Protein AF-X1GGZ0-F1 (afdb_monomer_lite)

pLDDT: mean 84.31, std 9.4, range [46.59, 96.69]

Organism: NCBI:txid412755

Structure (mmCIF, N/CA/C/O backbone):
data_AF-X1GGZ0-F1
#
_entry.id   AF-X1GGZ0-F1
#
loop_
_atom_site.group_PDB
_atom_site.id
_atom_site.type_symbol
_atom_site.label_atom_id
_atom_site.label_alt_id
_atom_site.label_comp_id
_atom_site.label_asym_id
_atom_site.label_entity_id
_atom_site.label_seq_id
_atom_site.pdbx_PDB_ins_code
_atom_site.Cartn_x
_atom_site.Cartn_y
_atom_site.Cartn_z
_atom_site.occupancy
_atom_site.B_iso_or_equiv
_atom_site.auth_seq_id
_atom_site.auth_comp_id
_atom_site.auth_asym_id
_atom_site.auth_atom_id
_atom_site.pdbx_PDB_model_num
ATOM 1 N N . GLN A 1 1 ? 0.740 8.259 -33.245 1.00 51.56 1 GLN A N 1
ATOM 2 C CA . GLN A 1 1 ? 1.469 6.996 -32.998 1.00 51.56 1 GLN A CA 1
ATOM 3 C C . GLN A 1 1 ? 2.722 6.828 -33.868 1.00 51.56 1 GLN A C 1
ATOM 5 O O . GLN A 1 1 ? 3.755 6.550 -33.275 1.00 51.56 1 GLN A O 1
ATOM 10 N N . PRO A 1 2 ? 2.732 7.109 -35.191 1.00 63.47 2 PRO A N 1
ATOM 11 C CA . PRO A 1 2 ? 3.903 6.810 -36.039 1.00 63.47 2 PRO A CA 1
ATOM 12 C C . PRO A 1 2 ? 5.175 7.585 -35.657 1.00 63.47 2 PRO A C 1
ATOM 14 O O . PRO A 1 2 ? 6.284 7.059 -35.707 1.00 63.47 2 PRO A O 1
ATOM 17 N N . TYR A 1 3 ? 5.017 8.844 -35.234 1.00 65.69 3 TYR A N 1
ATOM 18 C CA . TYR A 1 3 ? 6.141 9.717 -34.886 1.00 65.69 3 TYR A CA 1
ATOM 19 C C . TYR A 1 3 ? 6.881 9.282 -33.615 1.00 65.69 3 TYR A C 1
ATOM 21 O O . TYR A 1 3 ? 8.105 9.306 -33.594 1.00 65.69 3 TYR A O 1
ATOM 29 N N . SER A 1 4 ? 6.172 8.842 -32.570 1.00 68.75 4 SER A N 1
ATOM 30 C CA . SER A 1 4 ? 6.815 8.374 -31.334 1.00 68.75 4 SER A CA 1
ATOM 31 C C . SER A 1 4 ? 7.574 7.062 -31.535 1.00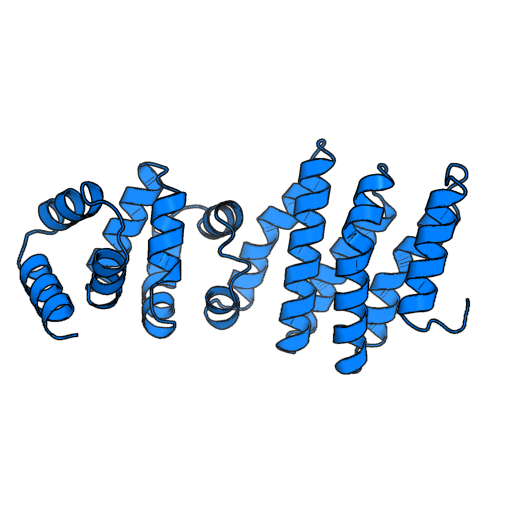 68.75 4 SER A C 1
ATOM 33 O O . SER A 1 4 ? 8.628 6.859 -30.945 1.00 68.75 4 SER A O 1
ATOM 35 N N . GLU A 1 5 ? 7.065 6.176 -32.388 1.00 73.38 5 GLU A N 1
ATOM 36 C CA . GLU A 1 5 ? 7.756 4.931 -32.742 1.00 73.38 5 GLU A CA 1
ATOM 37 C C . GLU A 1 5 ? 8.988 5.201 -33.608 1.00 73.38 5 GLU A C 1
ATOM 39 O O . GLU A 1 5 ? 10.040 4.606 -33.395 1.00 73.38 5 GLU A O 1
ATOM 44 N N . SER A 1 6 ? 8.884 6.133 -34.558 1.00 78.50 6 SER A N 1
ATOM 45 C CA . SER A 1 6 ? 10.003 6.512 -35.429 1.00 78.50 6 SER A CA 1
ATOM 46 C C . SER A 1 6 ? 11.133 7.173 -34.640 1.00 78.50 6 SER A C 1
ATOM 48 O O . SER A 1 6 ? 12.294 6.823 -34.823 1.00 78.50 6 SER A O 1
ATOM 50 N N . VAL A 1 7 ? 10.800 8.074 -33.709 1.00 79.12 7 VAL A N 1
ATOM 51 C CA . VAL A 1 7 ? 11.789 8.696 -32.816 1.00 79.12 7 VAL A CA 1
ATOM 52 C C . VAL A 1 7 ? 12.422 7.657 -31.890 1.00 79.12 7 VAL A C 1
ATOM 54 O O . VAL A 1 7 ? 13.639 7.662 -31.738 1.00 79.12 7 VAL A O 1
ATOM 57 N N . ALA A 1 8 ? 11.642 6.727 -31.328 1.00 79.81 8 ALA A N 1
ATOM 58 C CA . ALA A 1 8 ? 12.196 5.635 -30.527 1.00 79.81 8 ALA A CA 1
ATOM 59 C C . ALA A 1 8 ? 13.182 4.779 -31.341 1.00 79.81 8 ALA A C 1
ATOM 61 O O . ALA A 1 8 ? 14.289 4.538 -30.878 1.00 79.81 8 ALA A O 1
ATOM 62 N N . LYS A 1 9 ? 12.845 4.408 -32.584 1.00 81.50 9 LYS A N 1
ATOM 63 C CA . LYS A 1 9 ? 13.758 3.669 -33.478 1.00 81.50 9 LYS A CA 1
ATOM 64 C C . LYS A 1 9 ? 15.054 4.427 -33.768 1.00 81.50 9 LYS A C 1
ATOM 66 O O . LYS A 1 9 ? 16.116 3.817 -33.787 1.00 81.50 9 LYS A O 1
ATOM 71 N N . ILE A 1 10 ? 14.980 5.741 -33.990 1.00 81.19 10 ILE A N 1
ATOM 72 C CA . ILE A 1 10 ? 16.174 6.574 -34.201 1.00 81.19 10 ILE A CA 1
ATOM 73 C C . ILE A 1 10 ? 17.043 6.580 -32.943 1.00 81.19 10 ILE A C 1
ATOM 75 O O . ILE A 1 10 ? 18.253 6.398 -33.043 1.00 81.19 10 ILE A O 1
ATOM 79 N N . LEU A 1 11 ? 16.430 6.746 -31.767 1.00 82.31 11 LEU A N 1
ATOM 80 C CA . LEU A 1 11 ? 17.145 6.713 -30.494 1.00 82.31 11 LEU A CA 1
ATOM 81 C C . LEU A 1 11 ? 17.815 5.357 -30.271 1.00 82.31 11 LEU A C 1
ATOM 83 O O . LEU A 1 11 ? 18.972 5.331 -29.879 1.00 82.31 11 LEU A O 1
ATOM 87 N N . GLU A 1 12 ? 17.139 4.246 -30.569 1.00 84.38 12 GLU A N 1
ATOM 88 C CA . GLU A 1 12 ? 17.682 2.889 -30.407 1.00 84.38 12 GLU A CA 1
ATOM 89 C C . GLU A 1 12 ? 18.913 2.602 -31.284 1.00 84.38 12 GLU A C 1
ATOM 91 O O . GLU A 1 12 ? 19.716 1.742 -30.933 1.00 84.38 12 GLU A O 1
ATOM 96 N N . ASN A 1 13 ? 19.118 3.351 -32.372 1.00 85.00 13 ASN A N 1
ATOM 97 C CA . ASN A 1 13 ? 20.323 3.240 -33.201 1.00 85.00 13 ASN A CA 1
ATOM 98 C C . ASN A 1 13 ? 21.550 3.954 -32.604 1.00 85.00 13 ASN A C 1
ATOM 100 O O . ASN A 1 13 ? 22.654 3.816 -33.131 1.00 85.00 13 ASN A O 1
ATOM 104 N N . LEU A 1 14 ? 21.381 4.738 -31.534 1.00 83.00 14 LEU A N 1
ATOM 105 C CA . LEU A 1 14 ? 22.484 5.417 -30.859 1.00 83.00 14 LEU A CA 1
ATOM 106 C C . LEU A 1 14 ? 23.144 4.507 -29.805 1.00 83.00 14 LEU A C 1
ATOM 108 O O . LEU A 1 14 ? 22.468 3.689 -29.170 1.00 83.00 14 LEU A O 1
ATOM 112 N N . PRO A 1 15 ? 24.452 4.686 -29.529 1.00 82.38 15 PRO A N 1
ATOM 113 C CA . PRO A 1 15 ? 25.109 4.032 -28.402 1.00 82.38 15 PRO A CA 1
ATOM 114 C C . PRO A 1 15 ? 24.356 4.255 -27.085 1.00 82.38 15 PRO A C 1
ATOM 116 O O . PRO A 1 15 ? 23.727 5.292 -26.874 1.00 82.38 15 PRO A O 1
ATOM 119 N N . SER A 1 16 ? 24.420 3.271 -26.182 1.00 76.75 16 SER A N 1
ATOM 120 C CA . SER A 1 16 ? 23.692 3.301 -24.903 1.00 76.75 16 SER A CA 1
ATOM 121 C C . SER A 1 16 ? 23.936 4.579 -24.105 1.00 76.75 16 SER A C 1
ATOM 123 O O . SER A 1 16 ? 22.990 5.129 -23.559 1.00 76.75 16 SER A O 1
ATOM 125 N N . GLU A 1 17 ? 25.175 5.050 -24.050 1.00 73.62 17 GLU A N 1
ATOM 126 C CA . GLU A 1 17 ? 25.572 6.213 -23.251 1.00 73.62 17 GLU A CA 1
ATOM 127 C C . GLU A 1 17 ? 24.928 7.500 -23.783 1.00 73.62 17 GLU A C 1
ATOM 129 O O . GLU A 1 17 ? 24.234 8.193 -23.040 1.00 73.62 17 GLU A O 1
ATOM 134 N N . HIS A 1 18 ? 25.007 7.732 -25.097 1.00 77.06 18 HIS A N 1
ATOM 135 C CA . HIS A 1 18 ? 24.370 8.879 -25.749 1.00 77.06 18 HIS A CA 1
ATOM 136 C C . HIS A 1 18 ? 22.837 8.848 -25.643 1.00 77.06 18 HIS A C 1
ATOM 138 O O . HIS A 1 18 ? 22.208 9.896 -25.506 1.00 77.06 18 HIS A O 1
ATOM 144 N N . ARG A 1 19 ? 22.208 7.659 -25.666 1.00 79.56 19 ARG A N 1
ATOM 145 C CA . ARG A 1 19 ? 20.754 7.526 -25.441 1.00 79.56 19 ARG A CA 1
ATOM 146 C C . ARG A 1 19 ? 20.353 8.059 -24.068 1.00 79.56 19 ARG A C 1
ATOM 148 O O . ARG A 1 19 ? 19.393 8.819 -23.968 1.00 79.56 19 ARG A O 1
ATOM 155 N N . ILE A 1 20 ? 21.065 7.644 -23.020 1.00 74.75 20 ILE A N 1
ATOM 156 C CA . ILE A 1 20 ? 20.748 8.036 -21.643 1.00 74.75 20 ILE A CA 1
ATOM 157 C C . ILE A 1 20 ? 20.988 9.531 -21.438 1.00 74.75 20 ILE A C 1
ATOM 159 O O . ILE A 1 20 ? 20.120 10.199 -20.883 1.00 74.75 20 ILE A O 1
ATOM 163 N N . GLU A 1 21 ? 22.100 10.065 -21.942 1.00 73.94 21 GLU A N 1
ATOM 164 C CA . GLU A 1 21 ? 22.427 11.493 -21.854 1.00 73.94 21 GLU A CA 1
ATOM 165 C C . GLU A 1 21 ? 21.337 12.372 -22.490 1.00 73.94 21 GLU A C 1
ATOM 167 O O . GLU A 1 21 ? 20.811 13.286 -21.849 1.00 73.94 21 GLU A O 1
ATOM 172 N N . ILE A 1 22 ? 20.910 12.031 -23.712 1.00 75.88 22 ILE A N 1
ATOM 173 C CA . ILE A 1 22 ? 19.831 12.741 -24.411 1.00 75.88 22 ILE A CA 1
ATOM 174 C C . ILE A 1 22 ? 18.532 12.678 -23.601 1.00 75.88 22 ILE A C 1
ATOM 176 O O . ILE A 1 22 ? 17.876 13.698 -23.400 1.00 75.88 22 ILE A O 1
ATOM 180 N N . LEU A 1 23 ? 18.149 11.497 -23.109 1.00 75.00 23 LEU A N 1
ATOM 181 C CA . LEU A 1 23 ? 16.882 11.314 -22.396 1.00 75.00 23 LEU A CA 1
ATOM 182 C C . LEU A 1 23 ? 16.868 11.957 -21.002 1.00 75.00 23 LEU A C 1
ATOM 184 O O . LEU A 1 23 ? 15.793 12.295 -20.512 1.00 75.00 23 LEU A O 1
ATOM 188 N N . GLN A 1 24 ? 18.028 12.164 -20.376 1.00 69.81 24 GLN A N 1
ATOM 189 C CA . GLN A 1 24 ? 18.148 12.867 -19.094 1.00 69.81 24 GLN A CA 1
ATOM 190 C C . GLN A 1 24 ? 18.041 14.388 -19.216 1.00 69.81 24 GLN A C 1
ATOM 192 O O . GLN A 1 24 ? 17.610 15.036 -18.258 1.00 69.81 24 GLN A O 1
ATOM 197 N N . GLY A 1 25 ? 18.447 14.948 -20.358 1.00 63.50 25 GLY A N 1
ATOM 198 C CA . GLY A 1 25 ? 18.399 16.386 -20.632 1.00 63.50 25 GLY A CA 1
ATOM 199 C C . GLY A 1 25 ? 17.042 16.890 -21.134 1.00 63.50 25 GLY A C 1
ATOM 200 O O . GLY A 1 25 ? 16.849 18.096 -21.274 1.00 63.50 25 GLY A O 1
ATOM 201 N N . ILE A 1 26 ? 16.097 15.990 -21.419 1.00 71.06 26 ILE A N 1
ATOM 202 C CA . ILE A 1 26 ? 14.797 16.338 -21.996 1.00 71.06 26 ILE A CA 1
ATOM 203 C C . ILE A 1 26 ? 13.744 16.543 -20.900 1.00 71.06 26 ILE A C 1
ATOM 205 O O . ILE A 1 26 ? 13.529 15.700 -20.033 1.00 71.06 26 ILE A O 1
ATOM 209 N N . GLU A 1 27 ? 13.004 17.647 -21.001 1.00 72.75 27 GLU A N 1
ATOM 210 C CA . GLU A 1 27 ? 11.819 17.894 -20.181 1.00 72.75 27 GLU A CA 1
ATOM 211 C C . GLU A 1 27 ? 10.748 16.814 -20.438 1.00 72.75 27 GLU A C 1
ATOM 213 O O . GLU A 1 27 ? 10.335 16.597 -21.582 1.00 72.75 27 GLU A O 1
ATOM 218 N N . LEU A 1 28 ? 10.270 16.150 -19.377 1.00 68.75 28 LEU A N 1
ATOM 219 C CA . LEU A 1 28 ? 9.330 15.019 -19.435 1.00 68.75 28 LEU A CA 1
ATOM 220 C C . LEU A 1 28 ? 7.895 15.424 -19.821 1.00 68.75 28 LEU A C 1
ATOM 222 O O . LEU A 1 28 ? 6.932 15.203 -19.083 1.00 68.75 28 LEU A O 1
ATOM 226 N N . LYS A 1 29 ? 7.730 15.996 -21.014 1.00 73.81 29 LYS A N 1
ATOM 227 C CA . LYS A 1 29 ? 6.426 16.304 -21.608 1.00 73.81 29 LYS A CA 1
ATOM 228 C C . LYS A 1 29 ? 5.684 15.014 -21.987 1.00 73.81 29 LYS A C 1
ATOM 230 O O . LYS A 1 29 ? 6.321 13.992 -22.259 1.00 73.81 29 LYS A O 1
ATOM 235 N N . PRO A 1 30 ? 4.342 15.044 -22.115 1.00 70.62 30 PRO A N 1
ATOM 236 C CA . PRO A 1 30 ? 3.537 13.859 -22.432 1.00 70.62 30 PRO A CA 1
ATOM 237 C C . PRO A 1 30 ? 3.989 13.074 -23.675 1.00 70.62 30 PRO A C 1
ATOM 239 O O . PRO A 1 30 ? 3.825 11.858 -23.731 1.00 70.62 30 PRO A O 1
ATOM 242 N N . PHE A 1 31 ? 4.569 13.747 -24.674 1.00 71.31 31 PHE A N 1
ATOM 243 C CA . PHE A 1 31 ? 5.134 13.091 -25.856 1.00 71.31 31 PHE A CA 1
ATOM 244 C C . PHE A 1 31 ? 6.373 12.243 -25.528 1.00 71.31 31 PHE A C 1
ATOM 246 O O . PHE A 1 31 ? 6.462 11.104 -25.975 1.00 71.31 31 PHE A O 1
ATOM 253 N N . VAL A 1 32 ? 7.290 12.767 -24.711 1.00 73.81 32 VAL A N 1
ATOM 254 C CA . VAL A 1 32 ? 8.531 12.088 -24.298 1.00 73.81 32 VAL A CA 1
ATOM 255 C C . VAL A 1 32 ? 8.203 10.863 -23.452 1.00 73.81 32 VAL A C 1
ATOM 257 O O . VAL A 1 32 ? 8.732 9.780 -23.674 1.00 73.81 32 VAL A O 1
ATOM 260 N N . LEU A 1 33 ? 7.221 10.998 -22.565 1.00 72.50 33 LEU A N 1
ATOM 261 C CA . LEU A 1 33 ? 6.703 9.886 -21.776 1.00 72.50 33 LEU A CA 1
ATOM 262 C C . LEU A 1 33 ? 6.134 8.752 -22.651 1.00 72.50 33 LEU A C 1
ATOM 264 O O . LEU A 1 33 ? 6.326 7.574 -22.348 1.00 72.50 33 LEU A O 1
ATOM 268 N N . LYS A 1 34 ? 5.492 9.082 -23.781 1.00 75.12 34 LYS A N 1
ATOM 269 C CA . LYS A 1 34 ? 5.035 8.079 -24.759 1.00 75.12 34 LYS A CA 1
ATOM 270 C C . LYS A 1 34 ? 6.187 7.407 -25.513 1.00 75.12 34 LYS A C 1
ATOM 272 O O . LYS A 1 34 ? 6.017 6.263 -25.924 1.00 75.12 34 LYS A O 1
ATOM 277 N N . LEU A 1 35 ? 7.344 8.062 -25.675 1.00 80.44 35 LEU A N 1
ATOM 278 C CA . LEU A 1 35 ? 8.532 7.435 -26.273 1.00 80.44 35 LEU A CA 1
ATOM 279 C C . LEU A 1 35 ? 9.042 6.280 -25.415 1.00 80.44 35 LEU A C 1
ATOM 281 O O . LEU A 1 35 ? 9.393 5.240 -25.959 1.00 80.44 35 LEU A O 1
ATOM 285 N N . PHE A 1 36 ? 9.017 6.428 -24.088 1.00 80.31 36 PHE A N 1
ATOM 286 C CA . PHE A 1 36 ? 9.507 5.399 -23.168 1.00 80.31 36 PHE A CA 1
ATOM 287 C C . PHE A 1 36 ? 8.777 4.064 -23.314 1.00 80.31 36 PHE A C 1
ATOM 289 O O . PHE A 1 36 ? 9.398 3.016 -23.205 1.00 80.31 36 PHE A O 1
ATOM 296 N N . SER A 1 37 ? 7.489 4.071 -23.658 1.00 77.25 37 SER A N 1
ATOM 297 C CA . SER A 1 37 ? 6.759 2.819 -23.913 1.00 77.25 37 SER A CA 1
ATOM 298 C C . SER A 1 37 ? 7.286 2.041 -25.128 1.00 77.25 37 SER A C 1
ATOM 300 O O . SER A 1 37 ? 7.079 0.832 -25.204 1.00 77.25 37 SER A O 1
ATOM 302 N N . ASN A 1 38 ? 7.990 2.714 -26.045 1.00 83.56 38 ASN A N 1
ATOM 303 C CA . ASN A 1 38 ? 8.525 2.142 -27.282 1.00 83.56 38 ASN A CA 1
ATOM 304 C C . ASN A 1 38 ? 10.027 1.823 -27.214 1.00 83.56 38 ASN A C 1
ATOM 306 O O . ASN A 1 38 ? 10.555 1.244 -28.161 1.00 83.56 38 ASN A O 1
ATOM 310 N N . LEU A 1 39 ? 10.720 2.209 -26.138 1.00 85.31 39 LEU A N 1
ATOM 311 C CA . LEU A 1 39 ? 12.131 1.868 -25.942 1.00 85.31 39 LEU A CA 1
ATOM 312 C C . LEU A 1 39 ? 12.290 0.391 -25.576 1.00 85.31 39 LEU A C 1
ATOM 314 O O . LEU A 1 39 ? 11.365 -0.242 -25.059 1.00 85.31 39 LEU A O 1
ATOM 318 N N . SER A 1 40 ? 13.471 -0.168 -25.818 1.00 88.75 40 SER A N 1
ATOM 319 C CA . SER A 1 40 ? 13.824 -1.513 -25.370 1.00 88.75 40 SER A CA 1
ATOM 320 C C . SER A 1 40 ? 13.835 -1.606 -23.839 1.00 88.75 40 SER A C 1
ATOM 322 O O . SER A 1 40 ? 14.053 -0.620 -23.130 1.00 88.75 40 SER A O 1
ATOM 324 N N . ASP A 1 41 ? 13.593 -2.813 -23.323 1.00 90.88 41 ASP A N 1
ATOM 325 C CA . ASP A 1 41 ? 13.587 -3.079 -21.878 1.00 90.88 41 ASP A CA 1
ATOM 326 C C . ASP A 1 41 ? 14.951 -2.743 -21.257 1.00 90.88 41 ASP A C 1
ATOM 328 O O . ASP A 1 41 ? 15.019 -2.125 -20.197 1.00 90.88 41 ASP A O 1
ATOM 332 N N . GLU A 1 42 ? 16.043 -3.055 -21.963 1.00 89.25 42 GLU A N 1
ATOM 333 C CA . GLU A 1 42 ? 17.408 -2.745 -21.534 1.00 89.25 42 GLU A CA 1
ATOM 334 C C . GLU A 1 42 ? 17.644 -1.233 -21.394 1.00 89.25 42 GLU A C 1
ATOM 336 O O . GLU A 1 42 ? 18.175 -0.779 -20.375 1.00 89.25 42 GLU A O 1
ATOM 341 N N . THR A 1 43 ? 17.228 -0.443 -22.390 1.00 87.62 43 THR A N 1
ATOM 342 C CA . THR A 1 43 ? 17.371 1.020 -22.364 1.00 87.62 43 THR A CA 1
ATOM 343 C C . THR A 1 43 ? 16.563 1.633 -21.231 1.00 87.62 43 THR A C 1
ATOM 345 O O . THR A 1 43 ? 17.063 2.507 -20.523 1.00 87.62 43 THR A O 1
ATOM 348 N N . LEU A 1 44 ? 15.334 1.155 -21.018 1.00 89.94 44 LEU A N 1
ATOM 349 C CA . LEU A 1 44 ? 14.487 1.621 -19.922 1.00 89.94 44 LEU A CA 1
ATOM 350 C C . LEU A 1 44 ? 15.097 1.314 -18.561 1.00 89.94 44 LEU A C 1
ATOM 352 O O . LEU A 1 44 ? 15.136 2.196 -17.705 1.00 89.94 44 LEU A O 1
ATOM 356 N N . VAL A 1 45 ? 15.604 0.096 -18.368 1.00 92.50 45 VAL A N 1
ATOM 357 C CA . VAL A 1 45 ? 16.271 -0.295 -17.123 1.00 92.50 45 VAL A CA 1
ATOM 358 C C . VAL A 1 45 ? 17.469 0.611 -16.857 1.00 92.50 45 VAL A C 1
ATOM 360 O O . VAL A 1 45 ? 17.569 1.163 -15.764 1.00 92.50 45 VAL A O 1
ATOM 363 N N . LYS A 1 46 ? 18.353 0.813 -17.844 1.00 90.44 46 LYS A N 1
ATOM 364 C CA . LYS A 1 46 ? 19.520 1.698 -17.688 1.00 90.44 46 LYS A CA 1
ATOM 365 C C . LYS A 1 46 ? 19.100 3.125 -17.340 1.00 90.44 46 LYS A C 1
ATOM 367 O O . LYS A 1 46 ? 19.631 3.691 -16.393 1.00 90.44 46 LYS A O 1
ATOM 372 N N . LEU A 1 47 ? 18.102 3.669 -18.036 1.00 88.81 47 LEU A N 1
ATOM 373 C CA . LEU A 1 47 ? 17.586 5.013 -17.775 1.00 88.81 47 LEU A CA 1
ATOM 374 C C . LEU A 1 47 ? 17.061 5.164 -16.344 1.00 88.81 47 LEU A C 1
ATOM 376 O O . LEU A 1 47 ? 17.418 6.119 -15.658 1.00 88.81 47 LEU A O 1
ATOM 380 N N . ILE A 1 48 ? 16.235 4.218 -15.889 1.00 91.00 48 ILE A N 1
ATOM 381 C CA . ILE A 1 48 ? 15.634 4.242 -14.550 1.00 91.00 48 ILE A CA 1
ATOM 382 C C . ILE A 1 48 ? 16.710 4.104 -13.468 1.00 91.00 48 ILE A C 1
ATOM 384 O O . ILE A 1 48 ? 16.653 4.826 -12.473 1.00 91.00 48 ILE A O 1
ATOM 388 N N . VAL A 1 49 ? 17.698 3.224 -13.661 1.00 91.69 49 VAL A N 1
ATOM 389 C CA . VAL A 1 49 ? 18.828 3.060 -12.730 1.00 91.69 49 VAL A CA 1
ATOM 390 C C . VAL A 1 49 ? 19.609 4.366 -12.612 1.00 91.69 49 VAL A C 1
ATOM 392 O O . VAL A 1 49 ? 19.743 4.885 -11.507 1.00 91.69 49 VAL A O 1
ATOM 395 N N . THR A 1 50 ? 20.011 4.979 -13.727 1.00 89.06 50 THR A N 1
ATOM 396 C CA . THR A 1 50 ? 20.779 6.232 -13.677 1.00 89.06 50 THR A CA 1
ATOM 397 C C . THR A 1 50 ? 19.963 7.394 -13.096 1.00 89.06 50 THR A C 1
ATOM 399 O O . THR A 1 50 ? 20.478 8.204 -12.328 1.00 89.06 50 THR A O 1
ATOM 402 N N . MET A 1 51 ? 18.661 7.482 -13.394 1.00 89.56 51 MET A N 1
ATOM 403 C CA . MET A 1 51 ? 17.780 8.469 -12.749 1.00 89.56 51 MET A CA 1
ATOM 404 C C . MET A 1 51 ? 17.661 8.239 -11.234 1.00 89.56 51 MET A C 1
ATOM 406 O O . MET A 1 51 ? 17.553 9.201 -10.471 1.00 89.56 51 MET A O 1
ATOM 410 N N . THR A 1 52 ? 17.687 6.980 -10.796 1.00 88.88 52 THR A N 1
ATOM 411 C CA . THR A 1 52 ? 17.650 6.605 -9.377 1.00 88.88 52 THR A CA 1
ATOM 412 C C . THR A 1 52 ? 18.943 7.013 -8.669 1.00 88.88 52 THR A C 1
ATOM 414 O O . THR A 1 52 ? 18.870 7.653 -7.621 1.00 88.88 52 THR A O 1
ATOM 417 N N . GLU A 1 53 ? 20.105 6.742 -9.273 1.00 88.12 53 GLU A N 1
ATOM 418 C CA . GLU A 1 53 ? 21.432 7.153 -8.781 1.00 88.12 53 GLU A CA 1
ATOM 419 C C . GLU A 1 53 ? 21.550 8.680 -8.653 1.00 88.12 53 GLU A C 1
ATOM 421 O O . GLU A 1 53 ? 22.052 9.192 -7.654 1.00 88.12 53 GLU A O 1
ATOM 426 N N . HIS A 1 54 ? 20.992 9.425 -9.612 1.00 86.62 54 HIS A N 1
ATOM 427 C CA . HIS A 1 54 ? 20.929 10.891 -9.585 1.00 86.62 54 HIS A CA 1
ATOM 428 C C . HIS A 1 54 ? 19.774 11.460 -8.738 1.00 86.62 54 HIS A C 1
ATOM 430 O O . HIS A 1 54 ? 19.490 12.655 -8.803 1.00 86.62 54 HIS A O 1
ATOM 436 N N . GLN A 1 55 ? 19.082 10.628 -7.952 1.00 85.94 55 GLN A N 1
ATOM 437 C CA . GLN A 1 55 ? 17.989 11.023 -7.052 1.00 85.94 55 GLN A CA 1
ATOM 438 C C . GLN A 1 55 ? 16.814 11.754 -7.733 1.00 85.94 55 GLN A C 1
ATOM 440 O O . GLN A 1 55 ? 16.054 12.483 -7.089 1.00 85.94 55 GLN A O 1
ATOM 445 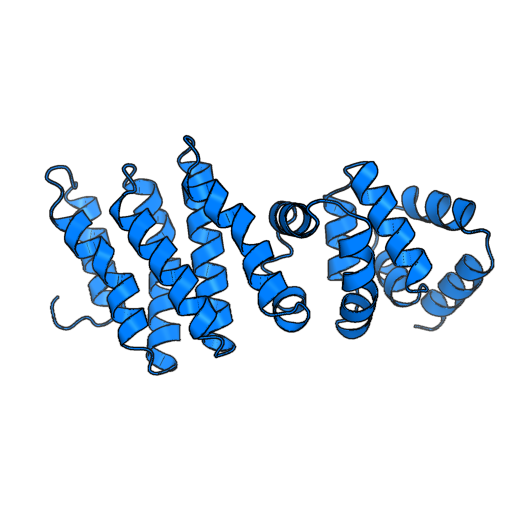N N . LYS A 1 56 ? 16.580 11.504 -9.026 1.00 85.31 56 LYS A N 1
ATOM 446 C CA . LYS A 1 56 ? 15.495 12.100 -9.825 1.00 85.31 56 LYS A CA 1
ATOM 447 C C . LYS A 1 56 ? 14.145 11.409 -9.565 1.00 85.31 56 LYS A C 1
ATOM 449 O O . LYS A 1 56 ? 13.475 10.929 -10.478 1.00 85.31 56 LYS A O 1
ATOM 454 N N . LYS A 1 57 ? 13.713 11.368 -8.298 1.00 85.50 57 LYS A N 1
ATOM 455 C CA . LYS A 1 57 ? 12.518 10.637 -7.815 1.00 85.50 57 LYS A CA 1
ATOM 456 C C . LYS A 1 57 ? 11.235 10.941 -8.601 1.00 85.50 57 LYS A C 1
ATOM 458 O O . LYS A 1 57 ? 10.478 10.028 -8.931 1.00 85.50 57 LYS A O 1
ATOM 463 N N . GLY A 1 58 ? 10.993 12.214 -8.921 1.00 83.25 58 GLY A N 1
ATOM 464 C CA . GLY A 1 58 ? 9.820 12.633 -9.699 1.00 83.25 58 GLY A CA 1
ATOM 465 C C . GLY A 1 58 ? 9.842 12.125 -11.143 1.00 83.25 58 GLY A C 1
ATOM 466 O O . GLY A 1 58 ? 8.812 11.706 -11.668 1.00 83.25 58 GLY A O 1
ATOM 467 N N . GLU A 1 59 ? 11.019 12.095 -11.766 1.00 85.44 59 GLU A N 1
ATOM 468 C CA . GLU A 1 59 ? 11.199 11.600 -13.133 1.00 85.44 59 GLU A CA 1
ATOM 469 C C . GLU A 1 59 ? 10.980 10.088 -13.199 1.00 85.44 59 GLU A C 1
ATOM 471 O O . GLU A 1 59 ? 10.192 9.622 -14.023 1.00 85.44 59 GLU A O 1
ATOM 476 N N . VAL A 1 60 ? 11.572 9.335 -12.263 1.00 88.19 60 VAL A N 1
ATOM 477 C CA . VAL A 1 60 ? 11.367 7.881 -12.166 1.00 88.19 60 VAL A CA 1
ATOM 478 C C . VAL A 1 60 ? 9.888 7.552 -11.975 1.00 88.19 60 VAL A C 1
ATOM 480 O O . VAL A 1 60 ? 9.349 6.685 -12.667 1.00 88.19 60 VAL A O 1
ATOM 483 N N . LYS A 1 61 ? 9.193 8.295 -11.102 1.00 86.56 61 LYS A N 1
ATOM 484 C CA . LYS A 1 61 ? 7.745 8.147 -10.912 1.00 86.56 61 LYS A CA 1
ATOM 485 C C . LYS A 1 61 ? 6.972 8.331 -12.215 1.00 86.56 61 LYS A C 1
ATOM 487 O O . LYS A 1 61 ? 6.101 7.520 -12.532 1.00 86.56 61 LYS A O 1
ATOM 492 N N . ASN A 1 62 ? 7.281 9.387 -12.963 1.00 84.81 62 ASN A N 1
ATOM 493 C CA . ASN A 1 62 ? 6.596 9.703 -14.211 1.00 84.81 62 ASN A CA 1
ATOM 494 C C . ASN A 1 62 ? 6.830 8.623 -15.269 1.00 84.81 62 ASN A C 1
ATOM 496 O O . ASN A 1 62 ? 5.864 8.163 -15.874 1.00 84.81 62 ASN A O 1
ATOM 500 N N . VAL A 1 63 ? 8.078 8.175 -15.439 1.00 86.88 63 VAL A N 1
ATOM 501 C CA . VAL A 1 63 ? 8.448 7.104 -16.378 1.00 86.88 63 VAL A CA 1
ATOM 502 C C . VAL A 1 63 ? 7.675 5.826 -16.053 1.00 86.88 63 VAL A C 1
ATOM 504 O O . VAL A 1 63 ? 6.943 5.313 -16.895 1.00 86.88 63 VAL A O 1
ATOM 507 N N . LEU A 1 64 ? 7.754 5.336 -14.815 1.00 86.56 64 LEU A N 1
ATOM 508 C CA . LEU A 1 64 ? 7.096 4.087 -14.414 1.00 86.56 64 LEU A CA 1
ATOM 509 C C . LEU A 1 64 ? 5.558 4.162 -14.512 1.00 86.56 64 LEU A C 1
ATOM 511 O O . LEU A 1 64 ? 4.893 3.169 -14.833 1.00 86.56 64 LEU A O 1
ATOM 515 N N . ASN A 1 65 ? 4.968 5.342 -14.293 1.00 82.25 65 ASN A N 1
ATOM 516 C CA . ASN A 1 65 ? 3.525 5.550 -14.427 1.00 82.25 65 ASN A CA 1
ATOM 517 C C . ASN A 1 65 ? 3.023 5.426 -15.867 1.00 82.25 65 ASN A C 1
ATOM 519 O O . ASN A 1 65 ? 1.911 4.932 -16.066 1.00 82.25 65 ASN A O 1
ATOM 523 N N . VAL A 1 66 ? 3.820 5.810 -16.862 1.00 82.69 66 VAL A N 1
ATOM 524 C CA . VAL A 1 66 ? 3.383 5.793 -18.268 1.00 82.69 66 VAL A CA 1
ATOM 525 C C . VAL A 1 66 ? 3.631 4.470 -18.985 1.00 82.69 66 VAL A C 1
ATOM 527 O O . VAL A 1 66 ? 3.020 4.234 -20.022 1.00 82.69 66 VAL A O 1
ATOM 530 N N . LEU A 1 67 ? 4.467 3.585 -18.434 1.00 84.44 67 LEU A N 1
ATOM 531 C CA . LEU A 1 67 ? 4.714 2.266 -19.027 1.00 84.44 67 LEU A CA 1
ATOM 532 C C . LEU A 1 67 ? 3.450 1.393 -19.021 1.00 84.44 67 LEU A C 1
ATOM 534 O O . LEU A 1 67 ? 2.719 1.354 -18.035 1.00 84.44 67 LEU A O 1
ATOM 538 N N . GLY A 1 68 ? 3.202 0.634 -20.087 1.00 81.81 68 GLY A N 1
ATOM 539 C CA . GLY A 1 68 ? 2.162 -0.402 -20.073 1.00 81.81 68 GLY A CA 1
ATOM 540 C C . GLY A 1 68 ? 2.426 -1.466 -18.997 1.00 81.81 68 GLY A C 1
ATOM 541 O O . GLY A 1 68 ? 3.564 -1.640 -18.560 1.00 81.81 68 GLY A O 1
ATOM 542 N N . LYS A 1 69 ? 1.384 -2.193 -18.570 1.00 80.94 69 LYS A N 1
ATOM 543 C CA . LYS A 1 69 ? 1.506 -3.248 -17.548 1.00 80.94 69 LYS A CA 1
ATOM 544 C C . LYS A 1 69 ? 2.524 -4.324 -17.949 1.00 80.94 69 LYS A C 1
ATOM 546 O O . LYS A 1 69 ? 3.370 -4.679 -17.135 1.00 80.94 69 LYS A O 1
ATOM 551 N N . ASP A 1 70 ? 2.491 -4.774 -19.199 1.00 83.38 70 ASP A N 1
ATOM 552 C CA . ASP A 1 70 ? 3.398 -5.819 -19.695 1.00 83.38 70 ASP A CA 1
ATOM 553 C C . ASP A 1 70 ? 4.851 -5.336 -19.691 1.00 83.38 70 ASP A C 1
ATOM 555 O O . ASP A 1 70 ? 5.738 -5.989 -19.151 1.00 83.38 70 ASP A O 1
ATOM 559 N N . LYS A 1 71 ? 5.077 -4.115 -20.188 1.00 86.38 71 LYS A N 1
ATOM 560 C CA . LYS A 1 71 ? 6.398 -3.477 -20.203 1.00 86.38 71 LYS A CA 1
ATOM 561 C C . LYS A 1 71 ? 6.968 -3.322 -18.795 1.00 86.38 71 LYS A C 1
ATOM 563 O O . LYS A 1 71 ? 8.128 -3.625 -18.549 1.00 86.38 71 LYS A O 1
ATOM 568 N N . PHE A 1 72 ? 6.127 -2.874 -17.866 1.00 86.94 72 PHE A N 1
ATOM 569 C CA . PHE A 1 72 ? 6.475 -2.742 -16.458 1.00 86.94 72 PHE A CA 1
ATOM 570 C C . PHE A 1 72 ? 6.810 -4.103 -15.822 1.00 86.94 72 PHE A C 1
ATOM 572 O O . PHE A 1 72 ? 7.775 -4.199 -15.067 1.00 86.94 72 PHE A O 1
ATOM 579 N N . SER A 1 73 ? 6.062 -5.153 -16.172 1.00 83.88 73 SER A N 1
ATOM 580 C CA . SER A 1 73 ? 6.294 -6.527 -15.703 1.00 83.88 73 SER A CA 1
ATOM 581 C C . SER A 1 73 ? 7.627 -7.089 -16.177 1.00 83.88 73 SER A C 1
ATOM 583 O O . SER A 1 73 ? 8.333 -7.709 -15.387 1.00 83.88 73 SER A O 1
ATOM 585 N N . ASN A 1 74 ? 8.004 -6.818 -17.426 1.00 88.38 74 ASN A N 1
ATOM 586 C CA . ASN A 1 74 ? 9.252 -7.317 -18.000 1.00 88.38 74 ASN A CA 1
ATOM 587 C C . ASN A 1 74 ? 10.495 -6.694 -17.356 1.00 88.38 74 ASN A C 1
ATOM 589 O O . ASN A 1 74 ? 11.477 -7.391 -17.121 1.00 88.38 74 ASN A O 1
ATOM 593 N N . ILE A 1 75 ? 10.464 -5.390 -17.057 1.00 90.06 75 ILE A N 1
ATOM 594 C CA . ILE A 1 75 ? 11.641 -4.687 -16.520 1.00 90.06 75 ILE A CA 1
ATOM 595 C C . ILE A 1 75 ? 11.802 -4.839 -15.003 1.00 90.06 75 ILE A C 1
ATOM 597 O O . ILE A 1 75 ? 12.901 -4.647 -14.484 1.00 90.06 75 ILE A O 1
ATOM 601 N N . MET A 1 76 ? 10.727 -5.166 -14.274 1.00 87.56 76 MET A N 1
ATOM 602 C CA . MET A 1 76 ? 10.730 -5.192 -12.807 1.00 87.56 76 MET A CA 1
ATOM 603 C C . MET A 1 76 ? 11.770 -6.148 -12.195 1.00 87.56 76 MET A C 1
ATOM 605 O O . MET A 1 76 ? 12.465 -5.720 -11.271 1.00 87.56 76 MET A O 1
ATOM 609 N N . PRO A 1 77 ? 11.950 -7.394 -12.687 1.00 87.25 77 PRO A N 1
ATOM 610 C CA . PRO A 1 77 ? 12.971 -8.298 -12.156 1.00 87.25 77 PRO A CA 1
ATOM 611 C C . PRO A 1 77 ? 14.381 -7.711 -12.263 1.00 87.25 77 PRO A C 1
ATOM 613 O O . PRO A 1 77 ? 15.124 -7.700 -11.286 1.00 87.25 77 PRO A O 1
ATOM 616 N N . THR A 1 78 ? 14.726 -7.127 -13.413 1.00 90.56 78 THR A N 1
ATOM 617 C CA . THR A 1 78 ? 16.048 -6.523 -13.619 1.00 90.56 78 THR A CA 1
ATOM 618 C C . THR A 1 78 ? 16.232 -5.249 -12.796 1.00 90.56 78 THR A C 1
ATOM 620 O O . THR A 1 78 ? 17.325 -4.992 -12.295 1.00 90.56 78 THR A O 1
ATOM 623 N N . LEU A 1 79 ? 15.179 -4.444 -12.611 1.00 90.31 79 LEU A N 1
ATOM 624 C CA . LEU A 1 79 ? 15.238 -3.294 -11.704 1.00 90.31 79 LEU A CA 1
ATOM 625 C C . LEU A 1 79 ? 15.496 -3.740 -10.262 1.00 90.31 79 LEU A C 1
ATOM 627 O O . LEU A 1 79 ? 16.285 -3.099 -9.574 1.00 90.31 79 LEU A O 1
ATOM 631 N N . LYS A 1 80 ? 14.871 -4.838 -9.815 1.00 87.12 80 LYS A N 1
ATOM 632 C CA . LYS A 1 80 ? 15.072 -5.397 -8.469 1.00 87.12 80 LYS A CA 1
ATOM 633 C C . LYS A 1 80 ? 16.518 -5.846 -8.250 1.00 87.12 80 LYS A C 1
ATOM 635 O O . LYS A 1 80 ? 17.043 -5.675 -7.158 1.00 87.12 80 LYS A O 1
ATOM 640 N N . GLU A 1 81 ? 17.155 -6.405 -9.275 1.00 88.88 81 GLU A N 1
ATOM 641 C CA . GLU A 1 81 ? 18.564 -6.810 -9.215 1.00 88.88 81 GLU A CA 1
ATOM 642 C C . GLU A 1 81 ? 19.524 -5.614 -9.180 1.00 88.88 81 GLU A C 1
ATOM 644 O O . GLU A 1 81 ? 20.563 -5.680 -8.526 1.00 88.88 81 GLU A O 1
ATOM 649 N N . LYS A 1 82 ? 19.194 -4.524 -9.885 1.00 90.38 82 LYS A N 1
ATOM 650 C CA . LYS A 1 82 ? 20.100 -3.378 -10.070 1.00 90.38 82 LYS A CA 1
ATOM 651 C C . LYS A 1 82 ? 19.921 -2.246 -9.067 1.00 90.38 82 LYS A C 1
ATOM 653 O O . LYS A 1 82 ? 20.851 -1.469 -8.883 1.00 90.38 82 LYS A O 1
ATOM 658 N N . ILE A 1 83 ? 18.746 -2.118 -8.457 1.00 87.25 83 ILE A N 1
ATOM 659 C CA . ILE A 1 83 ? 18.432 -1.050 -7.506 1.00 87.25 83 ILE A CA 1
ATOM 660 C C . ILE A 1 83 ? 18.294 -1.680 -6.115 1.00 87.25 83 ILE A C 1
ATOM 662 O O . ILE A 1 83 ? 17.276 -2.325 -5.840 1.00 87.25 83 ILE A O 1
ATOM 666 N N . PRO A 1 84 ? 19.287 -1.491 -5.224 1.00 82.94 84 PRO A N 1
ATOM 667 C CA . PRO A 1 84 ? 19.164 -1.879 -3.825 1.00 82.94 84 PRO A CA 1
ATOM 668 C C . PRO A 1 84 ? 17.924 -1.239 -3.203 1.00 82.94 84 PRO A C 1
ATOM 670 O O . PRO A 1 84 ? 17.614 -0.080 -3.477 1.00 82.94 84 PRO A O 1
ATOM 673 N N . ASP A 1 85 ? 17.194 -2.010 -2.399 1.00 82.12 85 ASP A N 1
ATOM 674 C CA . ASP A 1 85 ? 15.977 -1.553 -1.723 1.00 82.12 85 ASP A CA 1
ATOM 675 C C . ASP A 1 85 ? 14.941 -0.918 -2.671 1.00 82.12 85 ASP A C 1
ATOM 677 O O . ASP A 1 85 ? 14.192 -0.016 -2.287 1.00 82.12 85 ASP A O 1
ATOM 681 N N . LEU A 1 86 ? 14.847 -1.417 -3.916 1.00 85.38 86 LEU A N 1
ATOM 682 C CA . LEU A 1 86 ? 13.918 -0.917 -4.937 1.00 85.38 86 LEU A CA 1
ATOM 683 C C . LEU A 1 86 ? 12.509 -0.689 -4.389 1.00 85.38 86 LEU A C 1
ATOM 685 O O . LEU A 1 86 ? 11.878 0.318 -4.693 1.00 85.38 86 LEU A O 1
ATOM 689 N N . TYR A 1 87 ? 11.987 -1.612 -3.586 1.00 79.94 87 TYR A N 1
ATOM 690 C CA . TYR A 1 87 ? 10.635 -1.465 -3.067 1.00 79.94 87 TYR A CA 1
ATOM 691 C C . TYR A 1 87 ? 10.496 -0.328 -2.054 1.00 79.94 87 TYR A C 1
ATOM 693 O O . TYR A 1 87 ? 9.469 0.345 -2.046 1.00 79.94 87 TYR A O 1
ATOM 701 N N . GLU A 1 88 ? 11.525 -0.052 -1.256 1.00 77.44 88 GLU A N 1
ATOM 702 C CA . GLU A 1 88 ? 11.550 1.142 -0.414 1.00 77.44 88 GLU A CA 1
ATOM 703 C C . GLU A 1 88 ? 11.577 2.406 -1.268 1.00 77.44 88 GLU A C 1
ATOM 705 O O . GLU A 1 88 ? 10.791 3.328 -1.044 1.00 77.44 88 GLU A O 1
ATOM 710 N N . TYR A 1 89 ? 12.390 2.414 -2.322 1.00 83.00 89 TYR A N 1
ATOM 711 C CA . TYR A 1 89 ? 12.411 3.515 -3.274 1.00 83.00 89 TYR A CA 1
ATOM 712 C C . TYR A 1 89 ? 11.032 3.741 -3.925 1.00 83.00 89 TYR A C 1
ATOM 714 O O . TYR A 1 89 ? 10.524 4.865 -3.944 1.00 83.00 89 TYR A O 1
ATOM 722 N N . LEU A 1 90 ? 10.375 2.674 -4.395 1.00 83.00 90 LEU A N 1
ATOM 723 C CA . LEU A 1 90 ? 9.031 2.718 -4.981 1.00 83.00 90 LEU A CA 1
ATOM 724 C C . LEU A 1 90 ? 7.966 3.182 -3.972 1.00 83.00 90 LEU A C 1
ATOM 726 O O . LEU A 1 90 ? 6.995 3.836 -4.374 1.00 83.00 90 LEU A O 1
ATOM 730 N N . ALA A 1 91 ? 8.145 2.879 -2.681 1.00 76.19 91 ALA A N 1
ATOM 731 C CA . ALA A 1 91 ? 7.271 3.340 -1.601 1.00 76.19 91 ALA A CA 1
ATOM 732 C C . ALA A 1 91 ? 7.405 4.849 -1.425 1.00 76.19 91 ALA A C 1
ATOM 734 O O . ALA A 1 91 ? 6.398 5.557 -1.440 1.00 76.19 91 ALA A O 1
ATOM 735 N N . GLN A 1 92 ? 8.647 5.338 -1.348 1.00 76.38 92 GLN A N 1
ATOM 736 C CA . GLN A 1 92 ? 8.966 6.757 -1.176 1.00 76.38 92 GLN A CA 1
ATOM 737 C C . GLN A 1 92 ? 8.426 7.624 -2.317 1.00 76.38 92 GLN A C 1
ATOM 739 O O . GLN A 1 92 ? 8.028 8.764 -2.093 1.00 76.38 92 GLN A O 1
ATOM 744 N N . ILE A 1 93 ? 8.384 7.104 -3.547 1.00 78.88 93 ILE A N 1
ATOM 745 C CA . ILE A 1 93 ? 7.802 7.833 -4.687 1.00 78.88 93 ILE A CA 1
ATOM 746 C C . ILE A 1 93 ? 6.294 7.578 -4.866 1.00 78.88 93 ILE A C 1
ATOM 748 O O . ILE A 1 93 ? 5.662 8.128 -5.776 1.00 78.88 93 ILE A O 1
ATOM 752 N N . GLY A 1 94 ? 5.683 6.790 -3.978 1.00 70.75 94 GLY A N 1
ATOM 753 C CA . GLY A 1 94 ? 4.243 6.536 -3.922 1.00 70.75 94 GLY A CA 1
ATOM 754 C C . GLY A 1 94 ? 3.713 5.630 -5.035 1.00 70.75 94 GLY A C 1
ATOM 755 O O . GLY A 1 94 ? 2.517 5.653 -5.320 1.00 70.75 94 GLY A O 1
ATOM 756 N N . LEU A 1 95 ? 4.575 4.852 -5.697 1.00 76.19 95 LEU A N 1
ATOM 757 C CA . LEU A 1 95 ? 4.161 3.944 -6.771 1.00 76.19 95 LEU A CA 1
ATOM 758 C C . LEU A 1 95 ? 3.644 2.603 -6.263 1.00 76.19 95 LEU A C 1
ATOM 760 O O . LEU A 1 95 ? 2.868 1.954 -6.966 1.00 76.19 95 LEU A O 1
ATOM 764 N N . LEU A 1 96 ? 4.029 2.189 -5.055 1.00 69.94 96 LEU A N 1
ATOM 765 C CA . LEU A 1 96 ? 3.523 0.954 -4.447 1.00 69.94 96 LEU A CA 1
ATOM 766 C C . LEU A 1 96 ? 2.010 0.976 -4.233 1.00 69.94 96 LEU A C 1
ATOM 768 O O . LEU A 1 96 ? 1.332 -0.041 -4.355 1.00 69.94 96 LEU A O 1
ATOM 772 N N . LEU A 1 97 ? 1.467 2.176 -4.048 1.00 66.19 97 LEU A N 1
ATOM 773 C CA . LEU A 1 97 ? 0.039 2.436 -4.035 1.00 66.19 97 LEU A CA 1
ATOM 774 C C . LEU A 1 97 ? -0.571 2.491 -5.443 1.00 66.19 97 LEU A C 1
ATOM 776 O O . LEU A 1 97 ? -1.726 2.878 -5.560 1.00 66.19 97 LEU A O 1
ATOM 780 N N . SER A 1 98 ? 0.079 2.031 -6.514 1.00 71.38 98 SER A N 1
ATOM 781 C CA . SER A 1 98 ? -0.541 1.910 -7.847 1.00 71.38 98 SER A CA 1
ATOM 782 C C . SER A 1 98 ? -1.049 0.489 -8.134 1.00 71.38 98 SER A C 1
ATOM 784 O O . SER A 1 98 ? -0.466 -0.510 -7.708 1.00 71.38 98 SER A O 1
ATOM 786 N N . GLU A 1 99 ? -2.156 0.386 -8.871 1.00 68.06 99 GLU A N 1
ATOM 787 C CA . GLU A 1 99 ? -2.750 -0.897 -9.282 1.00 68.06 99 GLU A CA 1
ATOM 788 C C . GLU A 1 99 ? -1.781 -1.728 -10.143 1.00 68.06 99 GLU A C 1
ATOM 790 O O . GLU A 1 99 ? -1.694 -2.957 -10.022 1.00 68.06 99 GLU A O 1
ATOM 795 N N . LYS A 1 100 ? -0.976 -1.031 -10.953 1.00 72.44 100 LYS A N 1
ATOM 796 C CA . LYS A 1 100 ? 0.038 -1.621 -11.826 1.00 72.44 100 LYS A CA 1
ATOM 797 C C . LYS A 1 100 ? 1.072 -2.420 -11.039 1.00 72.44 100 LYS A C 1
ATOM 799 O O . LYS A 1 100 ? 1.347 -3.551 -11.422 1.00 72.44 100 LYS A O 1
ATOM 804 N N . ILE A 1 101 ? 1.576 -1.892 -9.919 1.00 70.31 101 ILE A N 1
ATOM 805 C CA . ILE A 1 101 ? 2.530 -2.628 -9.077 1.00 70.31 101 ILE A CA 1
ATOM 806 C C . ILE A 1 101 ? 1.853 -3.844 -8.457 1.00 70.31 101 ILE A C 1
ATOM 808 O O . ILE A 1 101 ? 2.294 -4.963 -8.694 1.00 70.31 101 ILE A O 1
ATOM 812 N N . SER A 1 102 ? 0.728 -3.647 -7.763 1.00 66.81 102 SER A N 1
ATOM 813 C CA . SER A 1 102 ? 0.045 -4.730 -7.035 1.00 66.81 102 SER A CA 1
ATOM 814 C C . SER A 1 102 ? -0.316 -5.954 -7.884 1.00 66.81 102 SER A C 1
ATOM 816 O O . SER A 1 102 ? -0.397 -7.057 -7.359 1.00 66.81 102 SER A O 1
ATOM 818 N N . SER A 1 103 ? -0.531 -5.759 -9.187 1.00 68.88 103 SER A N 1
ATOM 819 C CA . SER A 1 103 ? -0.924 -6.819 -10.120 1.00 68.88 103 SER A CA 1
ATOM 820 C C . SER A 1 103 ? 0.235 -7.432 -10.912 1.00 68.88 103 SER A C 1
ATOM 822 O O . SER A 1 103 ? -0.012 -8.301 -11.748 1.00 68.88 103 SER A O 1
ATOM 824 N N . THR A 1 104 ? 1.461 -6.962 -10.679 1.00 71.44 104 THR A N 1
ATOM 825 C CA . THR A 1 104 ? 2.661 -7.341 -11.436 1.00 71.44 104 THR A CA 1
ATOM 826 C C . THR A 1 104 ? 3.709 -8.031 -10.566 1.00 71.44 104 THR A C 1
ATOM 828 O O . THR A 1 104 ? 4.390 -8.938 -11.034 1.00 71.44 104 THR A O 1
ATOM 831 N N . ILE A 1 105 ? 3.857 -7.618 -9.306 1.00 73.88 105 ILE A N 1
ATOM 832 C CA . ILE A 1 105 ? 4.868 -8.192 -8.411 1.00 73.88 105 ILE A CA 1
ATOM 833 C C . ILE A 1 105 ? 4.359 -9.454 -7.701 1.00 73.88 105 ILE A C 1
ATOM 835 O O . ILE A 1 105 ? 3.161 -9.609 -7.453 1.00 73.88 105 ILE A O 1
ATOM 839 N N . SER A 1 106 ? 5.278 -10.374 -7.392 1.00 73.56 106 SER A N 1
ATOM 840 C CA . SER A 1 106 ? 4.956 -11.635 -6.713 1.00 73.56 106 SER A CA 1
ATOM 841 C C . SER A 1 106 ? 4.429 -11.398 -5.290 1.00 73.56 106 SER A C 1
ATOM 843 O O . SER A 1 106 ? 4.603 -10.325 -4.715 1.00 73.56 106 SER A O 1
ATOM 845 N N . LYS A 1 107 ? 3.805 -12.410 -4.672 1.00 71.94 107 LYS A N 1
ATOM 846 C CA . LYS A 1 107 ? 3.333 -12.303 -3.277 1.00 71.94 107 LYS A CA 1
ATOM 847 C C . LYS A 1 107 ? 4.465 -12.034 -2.281 1.00 71.94 107 LYS A C 1
ATOM 849 O O . LYS A 1 107 ? 4.263 -11.273 -1.337 1.00 71.94 107 LYS A O 1
ATOM 854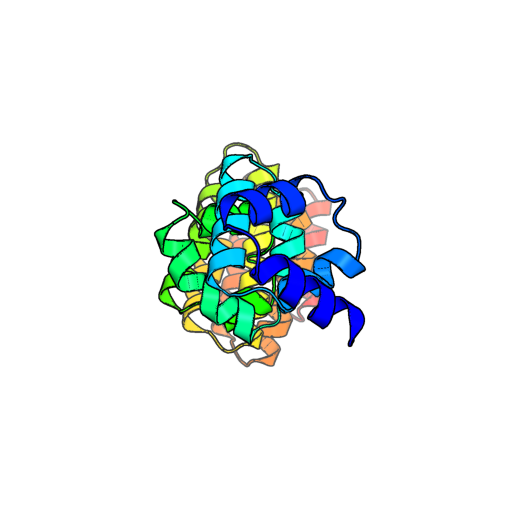 N N . ASP A 1 108 ? 5.637 -12.622 -2.496 1.00 74.19 108 ASP A N 1
ATOM 855 C CA . ASP A 1 108 ? 6.794 -12.408 -1.623 1.00 74.19 108 ASP A CA 1
ATOM 856 C C . ASP A 1 108 ? 7.382 -11.010 -1.821 1.00 74.19 108 ASP A C 1
ATOM 858 O O . ASP A 1 108 ? 7.694 -10.318 -0.853 1.00 74.19 108 ASP A O 1
ATOM 862 N N . ASP A 1 109 ? 7.422 -10.535 -3.066 1.00 75.50 109 ASP A N 1
ATOM 863 C CA . ASP A 1 109 ? 7.796 -9.156 -3.375 1.00 75.50 109 ASP A CA 1
ATOM 864 C C . ASP A 1 109 ? 6.814 -8.143 -2.781 1.00 75.50 109 ASP A C 1
ATOM 866 O O . ASP A 1 109 ? 7.235 -7.118 -2.247 1.00 75.50 109 ASP A O 1
ATOM 870 N N . LEU A 1 110 ? 5.511 -8.447 -2.798 1.00 76.19 110 LEU A N 1
ATOM 871 C CA . LEU A 1 110 ? 4.485 -7.622 -2.159 1.00 76.19 110 LEU A CA 1
ATOM 872 C C . LEU A 1 110 ? 4.756 -7.477 -0.663 1.00 76.19 110 LEU A C 1
ATOM 874 O O . LEU A 1 110 ? 4.716 -6.360 -0.150 1.00 76.19 110 LEU A O 1
ATOM 878 N N . ARG A 1 111 ? 5.100 -8.565 0.031 1.00 76.94 111 ARG A N 1
ATOM 879 C CA . ARG A 1 111 ? 5.466 -8.517 1.456 1.00 76.94 111 ARG A CA 1
ATOM 880 C C . ARG A 1 111 ? 6.693 -7.654 1.714 1.00 76.94 111 ARG A C 1
ATOM 882 O O . ARG A 1 111 ? 6.650 -6.791 2.589 1.00 76.94 111 ARG A O 1
ATOM 889 N N . ILE A 1 112 ? 7.758 -7.833 0.930 1.00 79.00 112 ILE A N 1
ATOM 890 C CA . ILE A 1 112 ? 8.970 -7.005 1.041 1.00 79.00 112 ILE A CA 1
ATOM 891 C C . ILE A 1 112 ? 8.614 -5.532 0.821 1.00 79.00 112 ILE A C 1
ATOM 893 O O . ILE A 1 112 ? 9.084 -4.658 1.544 1.00 79.00 112 ILE A O 1
ATOM 897 N N . SER A 1 113 ? 7.724 -5.264 -0.129 1.00 77.19 113 SER A N 1
ATOM 898 C CA . SER A 1 113 ? 7.327 -3.912 -0.486 1.00 77.19 113 SER A CA 1
ATOM 899 C C . SER A 1 113 ? 6.457 -3.188 0.539 1.00 77.19 113 SER A C 1
ATOM 901 O O . SER A 1 113 ? 6.391 -1.963 0.533 1.00 77.19 113 SER A O 1
ATOM 903 N N . ILE A 1 114 ? 5.827 -3.922 1.457 1.00 85.38 114 ILE A N 1
ATOM 904 C CA . ILE A 1 114 ? 5.048 -3.341 2.556 1.00 85.38 114 ILE A CA 1
ATOM 905 C C . ILE A 1 114 ? 5.953 -2.932 3.727 1.00 85.38 114 ILE A C 1
ATOM 907 O O . ILE A 1 114 ? 5.611 -2.019 4.482 1.00 85.38 114 ILE A O 1
ATOM 911 N N . ARG A 1 115 ? 7.130 -3.558 3.861 1.00 86.31 115 ARG A N 1
ATOM 912 C CA . ARG A 1 115 ? 8.079 -3.338 4.965 1.00 86.31 115 ARG A CA 1
ATOM 913 C C . ARG A 1 115 ? 8.415 -1.863 5.240 1.00 86.31 115 ARG A C 1
ATOM 915 O O . ARG A 1 115 ? 8.424 -1.506 6.416 1.00 86.31 115 ARG A O 1
ATOM 922 N N . PRO A 1 116 ? 8.627 -0.986 4.239 1.00 86.25 116 PRO A N 1
ATOM 923 C CA . PRO A 1 116 ? 8.854 0.438 4.487 1.00 86.25 116 PRO A CA 1
ATOM 924 C C . PRO A 1 116 ? 7.725 1.086 5.296 1.00 86.25 116 PRO A C 1
ATOM 926 O O . PRO A 1 116 ? 7.985 1.824 6.242 1.00 86.25 116 PRO A O 1
ATOM 929 N N . TYR A 1 117 ? 6.468 0.752 4.996 1.00 89.75 117 TYR A N 1
ATOM 930 C CA . TYR A 1 117 ? 5.317 1.285 5.724 1.00 89.75 117 TYR A CA 1
ATOM 931 C C . TYR A 1 117 ? 5.206 0.712 7.136 1.00 89.75 117 TYR A C 1
ATOM 933 O O . TYR A 1 117 ? 4.752 1.413 8.034 1.00 89.75 117 TYR A O 1
ATOM 941 N N . TYR A 1 118 ? 5.653 -0.528 7.364 1.00 91.75 118 TYR A N 1
ATOM 942 C CA . TYR A 1 118 ? 5.787 -1.062 8.721 1.00 91.75 118 TYR A CA 1
ATOM 943 C C . TYR A 1 118 ? 6.845 -0.306 9.523 1.00 91.75 118 TYR A C 1
ATOM 945 O O . TYR A 1 118 ? 6.567 0.055 10.662 1.00 91.75 118 TYR A O 1
ATOM 953 N N . ASN A 1 119 ? 7.994 0.012 8.922 1.00 90.25 119 ASN A N 1
ATOM 954 C CA . ASN A 1 119 ? 9.039 0.800 9.581 1.00 90.25 119 ASN A CA 1
ATOM 955 C C . ASN A 1 119 ? 8.543 2.213 9.946 1.00 90.25 119 ASN A C 1
ATOM 957 O O . ASN A 1 119 ? 8.924 2.757 10.980 1.00 90.25 119 ASN A O 1
ATOM 961 N N . MET A 1 120 ? 7.663 2.810 9.130 1.00 91.62 120 MET A N 1
ATOM 962 C CA . MET A 1 120 ? 7.061 4.116 9.432 1.00 91.62 120 MET A CA 1
ATOM 963 C C . MET A 1 120 ? 6.221 4.101 10.716 1.00 91.62 120 MET A C 1
ATOM 965 O O . MET A 1 120 ? 6.154 5.127 11.390 1.00 91.62 120 MET A O 1
ATOM 969 N N . LEU A 1 121 ? 5.622 2.960 11.083 1.00 94.00 121 LEU A N 1
ATOM 970 C CA . LEU A 1 121 ? 4.849 2.818 12.324 1.00 94.00 121 LEU A CA 1
ATOM 971 C C . LEU A 1 121 ? 5.723 2.927 13.578 1.00 94.00 121 LEU A C 1
ATOM 973 O O . LEU A 1 121 ? 5.237 3.364 14.616 1.00 94.00 121 LEU A O 1
ATOM 977 N N . ASP A 1 122 ? 7.006 2.580 13.470 1.00 92.75 122 ASP A N 1
ATOM 978 C CA . ASP A 1 122 ? 7.970 2.640 14.574 1.00 92.75 122 ASP A CA 1
ATOM 979 C C . ASP A 1 122 ? 8.643 4.031 14.686 1.00 92.75 122 ASP A C 1
ATOM 981 O O . ASP A 1 122 ? 9.509 4.262 15.534 1.00 92.75 122 ASP A O 1
ATOM 985 N N . SER A 1 123 ? 8.246 4.994 13.841 1.00 93.25 123 SER A N 1
ATOM 986 C CA . SER A 1 123 ? 8.792 6.353 13.840 1.00 93.25 123 SER A CA 1
ATOM 987 C C . SER A 1 123 ? 8.383 7.151 15.080 1.00 93.25 123 SER A C 1
ATOM 989 O O . SER A 1 123 ? 7.226 7.156 15.502 1.00 93.25 123 SER A O 1
ATOM 991 N N . GLN A 1 124 ? 9.312 7.948 15.611 1.00 93.50 124 GLN A N 1
ATOM 992 C CA . GLN A 1 124 ? 9.019 8.909 16.682 1.00 93.50 124 GLN A CA 1
ATOM 993 C C . GLN A 1 124 ? 8.102 10.051 16.208 1.00 93.50 124 GLN A C 1
ATOM 995 O O . GLN A 1 124 ? 7.387 10.657 17.006 1.00 93.50 124 GLN A O 1
ATOM 1000 N N . ASN A 1 125 ? 8.067 10.327 14.902 1.00 95.88 125 ASN A N 1
ATOM 1001 C CA . ASN A 1 125 ? 7.251 11.391 14.330 1.00 95.88 125 ASN A CA 1
ATOM 1002 C C . ASN A 1 125 ? 5.820 10.905 14.047 1.00 95.88 125 ASN A C 1
ATOM 1004 O O . ASN A 1 125 ? 5.602 10.060 13.178 1.00 95.88 125 ASN A O 1
ATOM 1008 N N . ALA A 1 126 ? 4.839 11.504 14.728 1.00 95.06 126 ALA A N 1
ATOM 1009 C CA . ALA A 1 126 ? 3.421 11.171 14.584 1.00 95.06 126 ALA A CA 1
ATOM 1010 C C . ALA A 1 126 ? 2.900 11.306 13.143 1.00 95.06 126 ALA A C 1
ATOM 1012 O O . ALA A 1 126 ? 2.108 10.477 12.706 1.00 95.06 126 ALA A O 1
ATOM 1013 N N . ARG A 1 127 ? 3.389 12.287 12.368 1.00 94.81 127 ARG A N 1
ATOM 1014 C CA . ARG A 1 127 ? 2.994 12.451 10.957 1.00 94.81 127 ARG A CA 1
ATOM 1015 C C . ARG A 1 127 ? 3.481 11.294 10.086 1.00 94.81 127 ARG A C 1
ATOM 1017 O O . ARG A 1 127 ? 2.752 10.846 9.211 1.00 94.81 127 ARG A O 1
ATOM 1024 N N . ILE A 1 128 ? 4.688 10.788 10.351 1.00 92.75 128 ILE A N 1
ATOM 1025 C CA . ILE A 1 128 ? 5.243 9.631 9.631 1.00 92.75 128 ILE A CA 1
ATOM 1026 C C . ILE A 1 128 ? 4.450 8.369 9.987 1.00 92.75 128 ILE A C 1
ATOM 1028 O O . ILE A 1 128 ? 4.113 7.592 9.095 1.00 92.75 128 ILE A O 1
ATOM 1032 N N . ARG A 1 129 ? 4.089 8.183 11.265 1.00 96.00 129 ARG A N 1
ATOM 1033 C CA . ARG A 1 129 ? 3.224 7.066 11.679 1.00 96.00 129 ARG A CA 1
ATOM 1034 C C . ARG A 1 129 ? 1.845 7.137 11.026 1.00 96.00 129 ARG A C 1
ATOM 1036 O O . ARG A 1 129 ? 1.361 6.119 10.535 1.00 96.00 129 ARG A O 1
ATOM 1043 N N . GLU A 1 130 ? 1.240 8.326 10.965 1.00 95.88 130 GLU A N 1
ATOM 1044 C CA . GLU A 1 130 ? -0.035 8.548 10.272 1.00 95.88 130 GLU A CA 1
ATOM 1045 C C . GLU A 1 130 ? 0.057 8.166 8.790 1.00 95.88 130 GLU A C 1
ATOM 1047 O O . GLU A 1 130 ? -0.796 7.436 8.286 1.00 95.88 130 GLU A O 1
ATOM 1052 N N . GLU A 1 131 ? 1.103 8.612 8.093 1.00 92.75 131 GLU A N 1
ATOM 1053 C CA . GLU A 1 131 ? 1.330 8.284 6.683 1.00 92.75 131 GLU A CA 1
ATOM 1054 C C . GLU A 1 131 ? 1.538 6.776 6.470 1.00 92.75 131 GLU A C 1
ATOM 1056 O O . GLU A 1 131 ? 0.960 6.193 5.544 1.00 92.75 131 GLU A O 1
ATOM 1061 N N . GLY A 1 132 ? 2.298 6.127 7.358 1.00 93.25 132 GLY A N 1
ATOM 1062 C CA . GLY A 1 132 ? 2.476 4.676 7.373 1.00 93.25 132 GLY A CA 1
ATOM 1063 C C . GLY A 1 132 ? 1.142 3.943 7.525 1.00 93.25 132 GLY A C 1
ATOM 1064 O O . GLY A 1 132 ? 0.793 3.112 6.686 1.00 93.25 132 GLY A O 1
ATOM 1065 N N . LEU A 1 133 ? 0.343 4.305 8.534 1.00 96.31 133 LEU A N 1
ATOM 1066 C CA . LEU A 1 133 ? -0.991 3.739 8.758 1.00 96.31 133 LEU A CA 1
ATOM 1067 C C . LEU A 1 133 ? -1.920 3.963 7.561 1.00 96.31 133 LEU A C 1
ATOM 1069 O O . LEU A 1 133 ? -2.556 3.018 7.095 1.00 96.31 133 LEU A O 1
ATOM 1073 N N . ARG A 1 134 ? -1.979 5.186 7.023 1.00 95.19 134 ARG A N 1
ATOM 1074 C CA . ARG A 1 134 ? -2.817 5.531 5.864 1.00 95.19 134 ARG A CA 1
ATOM 1075 C C . ARG A 1 134 ? -2.455 4.689 4.642 1.00 95.19 134 ARG A C 1
ATOM 1077 O O . ARG A 1 134 ? -3.346 4.181 3.952 1.00 95.19 134 ARG A O 1
ATOM 1084 N N . SER A 1 135 ? -1.159 4.509 4.398 1.00 91.75 135 SER A N 1
ATOM 1085 C CA . SER A 1 135 ? -0.644 3.695 3.295 1.00 91.75 135 SER A CA 1
ATOM 1086 C C . SER A 1 135 ? -1.009 2.222 3.472 1.00 91.75 135 SER A C 1
ATOM 1088 O O . SER A 1 135 ? -1.526 1.604 2.542 1.00 91.75 135 SER A O 1
ATOM 1090 N N . LEU A 1 136 ? -0.841 1.675 4.680 1.00 94.00 136 LEU A N 1
ATOM 1091 C CA . LEU A 1 136 ? -1.208 0.292 4.994 1.00 94.00 136 LEU A CA 1
ATOM 1092 C C . LEU A 1 136 ? -2.711 0.042 4.869 1.00 94.00 136 LEU A C 1
ATOM 1094 O O . LEU A 1 136 ? -3.104 -0.961 4.279 1.00 94.00 136 LEU A O 1
ATOM 1098 N N . ILE A 1 137 ? -3.557 0.949 5.367 1.00 95.38 137 ILE A N 1
ATOM 1099 C CA . ILE A 1 137 ? -5.019 0.835 5.241 1.00 95.38 137 ILE A CA 1
ATOM 1100 C C . ILE A 1 137 ? -5.422 0.843 3.762 1.00 95.38 137 ILE A C 1
ATOM 1102 O O . ILE A 1 137 ? -6.234 0.025 3.334 1.00 95.38 137 ILE A O 1
ATOM 1106 N N . THR A 1 138 ? -4.808 1.717 2.962 1.00 91.81 138 THR A N 1
ATOM 1107 C CA . THR A 1 138 ? -5.053 1.796 1.513 1.00 91.81 138 THR A CA 1
ATOM 1108 C C . THR A 1 138 ? -4.632 0.512 0.790 1.00 91.81 138 THR A C 1
ATOM 1110 O O . THR A 1 138 ? -5.350 0.030 -0.089 1.00 91.81 138 THR A O 1
ATOM 1113 N N . LEU A 1 139 ? -3.488 -0.069 1.164 1.00 89.44 139 LEU A N 1
ATOM 1114 C CA . LEU A 1 139 ? -3.022 -1.347 0.620 1.00 89.44 139 LEU A CA 1
ATOM 1115 C C . LEU A 1 139 ? -3.938 -2.504 1.026 1.00 89.44 139 LEU A C 1
ATOM 1117 O O . LEU A 1 139 ? -4.314 -3.304 0.171 1.00 89.44 139 LEU A O 1
ATOM 1121 N N . ALA A 1 140 ? -4.345 -2.571 2.294 1.00 92.69 140 ALA A N 1
ATOM 1122 C CA . ALA A 1 140 ? -5.280 -3.579 2.784 1.00 92.69 140 ALA A CA 1
ATOM 1123 C C . ALA A 1 140 ? -6.626 -3.513 2.043 1.00 92.69 140 ALA A C 1
ATOM 1125 O O . ALA A 1 140 ? -7.138 -4.550 1.619 1.00 92.69 140 ALA A O 1
ATOM 1126 N N . ASP A 1 141 ? -7.170 -2.310 1.828 1.00 92.19 141 ASP A N 1
ATOM 1127 C CA . ASP A 1 141 ? -8.441 -2.107 1.117 1.00 92.19 141 ASP A CA 1
ATOM 1128 C C . ASP A 1 141 ? -8.348 -2.655 -0.309 1.00 92.19 141 ASP A C 1
ATOM 1130 O O . ASP A 1 141 ? -9.163 -3.472 -0.744 1.00 92.19 141 ASP A O 1
ATOM 1134 N N . ARG A 1 142 ? -7.265 -2.305 -1.007 1.00 87.31 142 ARG A N 1
ATOM 1135 C CA . ARG A 1 142 ? -7.003 -2.809 -2.353 1.00 87.31 142 ARG A CA 1
ATOM 1136 C C . ARG A 1 142 ? -6.858 -4.325 -2.397 1.00 87.31 142 ARG A C 1
ATOM 1138 O O . ARG A 1 142 ? -7.489 -4.974 -3.230 1.00 87.31 142 ARG A O 1
ATOM 1145 N N . PHE A 1 143 ? -6.012 -4.895 -1.543 1.00 88.25 143 PHE A N 1
ATOM 1146 C CA . PHE A 1 143 ? -5.762 -6.336 -1.550 1.00 88.25 143 PHE A CA 1
ATOM 1147 C C . PHE A 1 143 ? -7.005 -7.137 -1.153 1.00 88.25 143 PHE A C 1
ATOM 1149 O O . PHE A 1 143 ? -7.165 -8.269 -1.612 1.00 88.25 143 PHE A O 1
ATOM 1156 N N . THR A 1 144 ? -7.921 -6.536 -0.387 1.00 91.25 144 THR A N 1
ATOM 1157 C CA . THR A 1 144 ? -9.243 -7.110 -0.108 1.00 91.25 144 THR A CA 1
ATOM 1158 C C . THR A 1 144 ? -10.067 -7.227 -1.387 1.00 91.25 144 THR A C 1
ATOM 1160 O O . THR A 1 144 ? -10.561 -8.315 -1.689 1.00 91.25 144 THR A O 1
ATOM 1163 N N . GLY A 1 145 ? -10.135 -6.156 -2.188 1.00 86.81 145 GLY A N 1
ATOM 1164 C CA . GLY A 1 145 ? -10.802 -6.170 -3.496 1.00 86.81 145 GLY A CA 1
ATOM 1165 C C . GLY A 1 145 ? -10.189 -7.181 -4.476 1.00 86.81 145 GLY A C 1
ATOM 1166 O O . GLY A 1 145 ? -10.901 -7.857 -5.215 1.00 86.81 145 GLY A O 1
ATOM 1167 N N . GLN A 1 146 ? -8.867 -7.364 -4.415 1.00 85.19 146 GLN A N 1
ATOM 1168 C CA . GLN A 1 146 ? -8.123 -8.360 -5.202 1.00 85.19 146 GLN A CA 1
ATOM 1169 C C . GLN A 1 146 ? -8.202 -9.789 -4.632 1.00 85.19 146 GLN A C 1
ATOM 1171 O O . GLN A 1 146 ? -7.586 -10.704 -5.176 1.00 85.19 146 GLN A O 1
ATOM 1176 N N . LYS A 1 147 ? -8.953 -10.002 -3.543 1.00 88.75 147 LYS A N 1
ATOM 1177 C CA . LYS A 1 147 ? -9.121 -11.296 -2.862 1.00 88.75 147 LYS A CA 1
ATOM 1178 C C . LYS A 1 147 ? -7.817 -11.914 -2.330 1.00 88.75 147 LYS A C 1
ATOM 1180 O O . LYS A 1 147 ? -7.736 -13.125 -2.126 1.00 88.75 147 LYS A O 1
ATOM 1185 N N . ASN A 1 148 ? -6.793 -11.103 -2.058 1.00 86.81 148 ASN A N 1
ATOM 1186 C CA . ASN A 1 148 ? -5.531 -11.559 -1.466 1.00 86.81 148 ASN A CA 1
ATOM 1187 C C . ASN A 1 148 ? -5.614 -11.582 0.072 1.00 86.81 148 ASN A C 1
ATOM 1189 O O . ASN A 1 148 ? -4.878 -10.886 0.772 1.00 86.81 148 ASN A O 1
ATOM 1193 N N . TYR A 1 149 ? -6.551 -12.368 0.604 1.00 90.31 149 TYR A N 1
ATOM 1194 C CA . TYR A 1 149 ? -6.953 -12.290 2.012 1.00 90.31 149 TYR A CA 1
ATOM 1195 C C . TYR A 1 149 ? -5.857 -12.670 3.009 1.00 90.31 149 TYR A C 1
ATOM 1197 O O . TYR A 1 149 ? -5.840 -12.135 4.111 1.00 90.31 149 TYR A O 1
ATOM 1205 N N . GLU A 1 150 ? -4.928 -13.553 2.640 1.00 88.81 150 GLU A N 1
ATOM 1206 C CA . GLU A 1 150 ? -3.804 -13.918 3.513 1.00 88.81 150 GLU A CA 1
ATOM 1207 C C . GLU A 1 150 ? -2.901 -12.714 3.800 1.00 88.81 150 GLU A C 1
ATOM 1209 O O . GLU A 1 150 ? -2.581 -12.441 4.955 1.00 88.81 150 GLU A O 1
ATOM 1214 N N . LEU A 1 151 ? -2.572 -11.933 2.768 1.00 87.50 151 LEU A N 1
ATOM 1215 C CA . LEU A 1 151 ? -1.785 -10.713 2.934 1.00 87.50 151 LEU A CA 1
ATOM 1216 C C . LEU A 1 151 ? -2.583 -9.623 3.662 1.00 87.50 151 LEU A C 1
ATOM 1218 O O . LEU A 1 151 ? -2.043 -8.917 4.508 1.00 87.50 151 LEU A O 1
ATOM 1222 N N . VAL A 1 152 ? -3.885 -9.508 3.380 1.00 91.81 152 VAL A N 1
ATOM 1223 C CA . VAL A 1 152 ? -4.754 -8.545 4.074 1.00 91.81 152 VAL A CA 1
ATOM 1224 C C . VAL A 1 152 ? -4.801 -8.826 5.573 1.00 91.81 152 VAL A C 1
ATOM 1226 O O . VAL A 1 152 ? -4.690 -7.889 6.354 1.00 91.81 152 VAL A O 1
ATOM 1229 N N . LYS A 1 153 ? -4.930 -10.092 5.992 1.00 93.81 153 LYS A N 1
ATOM 1230 C CA . LYS A 1 153 ? -4.927 -10.468 7.417 1.00 93.81 153 LYS A CA 1
ATOM 1231 C C . LYS A 1 153 ? -3.648 -10.007 8.113 1.00 93.81 153 LYS A C 1
ATOM 1233 O O . LYS A 1 153 ? -3.723 -9.441 9.200 1.00 93.81 153 LYS A O 1
ATOM 1238 N N . GLU A 1 154 ? -2.500 -10.216 7.473 1.00 92.56 154 GLU A N 1
ATOM 1239 C CA . GLU A 1 154 ? -1.193 -9.784 7.977 1.00 92.56 154 GLU A CA 1
ATOM 1240 C C . GLU A 1 154 ? -1.148 -8.258 8.169 1.00 92.56 154 GLU A C 1
ATOM 1242 O O . GLU A 1 154 ? -0.861 -7.771 9.266 1.00 92.56 154 GLU A O 1
ATOM 1247 N N . ILE A 1 155 ? -1.531 -7.502 7.134 1.00 94.19 155 ILE A N 1
ATOM 1248 C CA . ILE A 1 155 ? -1.538 -6.033 7.167 1.00 94.19 155 ILE A CA 1
ATOM 1249 C C . ILE A 1 155 ? -2.532 -5.506 8.213 1.00 94.19 155 ILE A C 1
ATOM 1251 O O . ILE A 1 155 ? -2.182 -4.644 9.017 1.00 94.19 155 ILE A O 1
ATOM 1255 N N . VAL A 1 156 ? -3.764 -6.027 8.240 1.00 96.38 156 VAL A N 1
ATOM 1256 C CA . VAL A 1 156 ? -4.820 -5.603 9.177 1.00 96.38 156 VAL A CA 1
ATOM 1257 C C . VAL A 1 156 ? -4.424 -5.890 10.620 1.00 96.38 156 VAL A C 1
ATOM 1259 O O . VAL A 1 156 ? -4.668 -5.053 11.487 1.00 96.38 156 VAL A O 1
ATOM 1262 N N . SER A 1 157 ? -3.755 -7.014 10.891 1.00 95.12 157 SER A N 1
ATOM 1263 C CA . SER A 1 157 ? -3.219 -7.294 12.225 1.00 95.12 157 SER A CA 1
ATOM 1264 C C . SER A 1 157 ? -2.209 -6.230 12.661 1.00 95.12 157 SER A C 1
ATOM 1266 O O . SER A 1 157 ? -2.230 -5.803 13.818 1.00 95.12 157 SER A O 1
ATOM 1268 N N . ARG A 1 158 ? -1.338 -5.772 11.750 1.00 95.06 158 ARG A N 1
ATOM 1269 C CA . ARG A 1 158 ? -0.350 -4.729 12.055 1.00 95.06 158 ARG A CA 1
ATOM 1270 C C . ARG A 1 158 ? -1.003 -3.355 12.231 1.00 95.06 158 ARG A C 1
ATOM 1272 O O . ARG A 1 158 ? -0.655 -2.657 13.179 1.00 95.06 158 ARG A O 1
ATOM 1279 N N . ILE A 1 159 ? -1.982 -3.006 11.388 1.00 96.69 159 ILE A N 1
ATOM 1280 C CA . ILE A 1 159 ? -2.801 -1.786 11.527 1.00 96.69 159 ILE A CA 1
ATOM 1281 C C . ILE A 1 159 ? -3.502 -1.769 12.889 1.00 96.69 159 ILE A C 1
ATOM 1283 O O . ILE A 1 159 ? -3.422 -0.780 13.611 1.00 96.69 159 ILE A O 1
ATOM 1287 N N . SER A 1 160 ? -4.165 -2.870 13.251 1.00 95.31 160 SER A N 1
ATOM 1288 C CA . SER A 1 160 ? -4.930 -2.992 14.493 1.00 95.31 160 SER A CA 1
ATOM 1289 C C . SER A 1 160 ? -4.043 -2.781 15.723 1.00 95.31 160 SER A C 1
ATOM 1291 O O . SER A 1 160 ? -4.343 -1.949 16.585 1.00 95.31 160 SER A O 1
ATOM 1293 N N . LEU A 1 161 ? -2.887 -3.451 15.761 1.00 94.94 161 LEU A N 1
ATOM 1294 C CA . LEU A 1 161 ? -1.910 -3.279 16.832 1.00 94.94 161 LEU A CA 1
ATOM 1295 C C . LEU A 1 161 ? -1.406 -1.832 16.926 1.00 94.94 161 LEU A C 1
ATOM 1297 O O . LEU A 1 161 ? -1.389 -1.266 18.018 1.00 94.94 161 LEU A O 1
ATOM 1301 N N . ALA A 1 162 ? -1.034 -1.230 15.795 1.00 95.56 162 ALA A N 1
ATOM 1302 C CA . ALA A 1 162 ? -0.496 0.125 15.757 1.00 95.56 162 ALA A CA 1
ATOM 1303 C C . ALA A 1 162 ? -1.530 1.175 16.196 1.00 95.56 162 ALA A C 1
ATOM 1305 O O . ALA A 1 162 ? -1.214 2.026 17.021 1.00 95.56 162 ALA A O 1
ATOM 1306 N N . ILE A 1 163 ? -2.788 1.070 15.752 1.00 95.25 163 ILE A N 1
ATOM 1307 C CA . ILE A 1 163 ? -3.873 1.953 16.215 1.00 95.25 163 ILE A CA 1
ATOM 1308 C C . ILE A 1 163 ? -4.103 1.792 17.724 1.00 95.25 163 ILE A C 1
ATOM 1310 O O . ILE A 1 163 ? -4.284 2.778 18.438 1.00 95.25 163 ILE A O 1
ATOM 1314 N N . ALA A 1 164 ? -4.077 0.558 18.236 1.00 92.25 164 ALA A N 1
ATOM 1315 C CA . ALA A 1 164 ? -4.271 0.299 19.660 1.00 92.25 164 ALA A CA 1
ATOM 1316 C C . ALA A 1 164 ? -3.148 0.885 20.537 1.00 92.25 164 ALA A C 1
ATOM 1318 O O . ALA A 1 164 ? -3.401 1.209 21.702 1.00 92.25 164 ALA A O 1
ATOM 1319 N N . GLN A 1 165 ? -1.935 1.011 19.995 1.00 92.00 165 GLN A N 1
ATOM 1320 C CA . GLN A 1 165 ? -0.747 1.540 20.675 1.00 92.00 165 GLN A CA 1
ATOM 1321 C C . GLN A 1 165 ? -0.502 3.033 20.421 1.00 92.00 165 GLN A C 1
ATOM 1323 O O . GLN A 1 165 ? 0.248 3.649 21.173 1.00 92.00 165 GLN A O 1
ATOM 1328 N N . GLU A 1 166 ? -1.128 3.626 19.403 1.00 93.62 166 GLU A N 1
ATOM 1329 C CA . GLU A 1 166 ? -0.914 5.027 19.042 1.00 93.62 166 GLU A CA 1
ATOM 1330 C C . GLU A 1 166 ? -1.309 5.954 20.194 1.00 93.62 166 GLU A C 1
ATOM 1332 O O . GLU A 1 166 ? -2.430 5.881 20.705 1.00 93.62 166 GLU A O 1
ATOM 1337 N N . SER A 1 167 ? -0.386 6.823 20.599 1.00 89.75 167 SER A N 1
ATOM 1338 C CA . SER A 1 167 ? -0.560 7.757 21.712 1.00 89.75 167 SER A CA 1
ATOM 1339 C C . SER A 1 167 ? -1.190 9.080 21.277 1.00 89.75 167 SER A C 1
ATOM 1341 O O . SER A 1 167 ? -1.816 9.757 22.090 1.00 89.75 167 SER A O 1
ATOM 1343 N N . VAL A 1 168 ? -1.074 9.444 19.999 1.00 91.94 168 VAL A N 1
ATOM 1344 C CA . VAL A 1 168 ? -1.622 10.685 19.449 1.00 91.94 168 VAL A CA 1
ATOM 1345 C C . VAL A 1 168 ? -3.005 10.426 18.861 1.00 91.94 168 VAL A C 1
ATOM 1347 O O . VAL A 1 168 ? -3.154 9.910 17.757 1.00 91.94 168 VAL A O 1
ATOM 1350 N N . ASN A 1 169 ? -4.043 10.838 19.587 1.00 88.75 169 ASN A N 1
ATOM 1351 C CA . ASN A 1 169 ? -5.438 10.655 19.178 1.00 88.75 169 ASN A CA 1
ATOM 1352 C C . ASN A 1 169 ? -5.753 11.231 17.781 1.00 88.75 169 ASN A C 1
ATOM 1354 O O . ASN A 1 169 ? -6.514 10.631 17.025 1.00 88.75 169 ASN A O 1
ATOM 1358 N N . GLU A 1 170 ? -5.152 12.367 17.415 1.00 91.00 170 GLU A N 1
ATOM 1359 C CA . GLU A 1 170 ? -5.350 13.000 16.104 1.00 91.00 170 GLU A CA 1
ATOM 1360 C C . GLU A 1 170 ? -4.954 12.077 14.941 1.00 91.00 170 GLU A C 1
ATOM 1362 O O . GLU A 1 170 ? -5.708 11.969 13.975 1.00 91.00 170 GLU A O 1
ATOM 1367 N N . VAL A 1 171 ? -3.855 11.325 15.084 1.00 93.44 171 VAL A N 1
ATOM 1368 C CA . VAL A 1 171 ? -3.411 10.332 14.091 1.00 93.44 171 VAL A CA 1
ATOM 1369 C C . VAL A 1 171 ? -4.510 9.303 13.841 1.00 93.44 171 VAL A C 1
ATOM 1371 O O . VAL A 1 171 ? -4.836 9.013 12.696 1.00 93.44 171 VAL A O 1
ATOM 1374 N N . ILE A 1 172 ? -5.137 8.784 14.901 1.00 92.12 172 ILE A N 1
ATOM 1375 C CA . ILE A 1 172 ? -6.220 7.796 14.793 1.00 92.12 172 ILE A CA 1
ATOM 1376 C C . ILE A 1 172 ? -7.428 8.407 14.072 1.00 92.12 172 ILE A C 1
ATOM 1378 O O . ILE A 1 172 ? -8.014 7.787 13.182 1.00 92.12 172 ILE A O 1
ATOM 1382 N N . PHE A 1 173 ? -7.808 9.634 14.434 1.00 90.12 173 PHE A N 1
ATOM 1383 C CA . PHE A 1 173 ? -9.000 10.277 13.886 1.00 90.12 173 PHE A CA 1
ATOM 1384 C C . PHE A 1 173 ? -8.856 10.694 12.426 1.00 90.12 173 PHE A C 1
ATOM 1386 O O . PHE A 1 173 ? -9.831 10.593 11.681 1.00 90.12 173 PHE A O 1
ATOM 1393 N N . ASN A 1 174 ? -7.651 11.059 11.993 1.00 93.31 174 ASN A N 1
ATOM 1394 C CA . ASN A 1 174 ? -7.343 11.363 10.594 1.00 93.31 174 ASN A CA 1
ATOM 1395 C C . ASN A 1 174 ? -7.451 10.136 9.666 1.00 93.31 174 ASN A C 1
ATOM 1397 O O . ASN A 1 174 ? -7.396 10.282 8.440 1.00 93.31 174 ASN A O 1
ATOM 1401 N N . LEU A 1 175 ? -7.599 8.934 10.233 1.00 94.19 175 LEU A N 1
ATOM 1402 C CA . LEU A 1 175 ? -7.675 7.662 9.513 1.00 94.19 175 LEU A CA 1
ATOM 1403 C C . LEU A 1 175 ? -9.084 7.050 9.495 1.00 94.19 175 LEU A C 1
ATOM 1405 O O . LEU A 1 175 ? -9.281 6.040 8.819 1.00 94.19 175 LEU A O 1
ATOM 1409 N N . ILE A 1 176 ? -10.068 7.634 10.199 1.00 91.00 176 ILE A N 1
ATOM 1410 C CA . ILE A 1 176 ? -11.422 7.060 10.331 1.00 91.00 176 ILE A CA 1
ATOM 1411 C C . ILE A 1 176 ? -12.058 6.773 8.968 1.00 91.00 176 ILE A C 1
ATOM 1413 O O . ILE A 1 176 ? -12.540 5.665 8.748 1.00 91.00 176 ILE A O 1
ATOM 1417 N N . GLU A 1 177 ? -12.016 7.722 8.032 1.00 90.81 177 GLU A N 1
ATOM 1418 C CA . GLU A 1 177 ? -12.622 7.544 6.705 1.00 90.81 177 GLU A CA 1
ATOM 1419 C C . GLU A 1 177 ? -11.976 6.385 5.930 1.00 90.81 177 GLU A C 1
ATOM 1421 O O . GLU A 1 177 ? -12.666 5.577 5.304 1.00 90.81 177 GLU A O 1
ATOM 1426 N N . ASN A 1 178 ? -10.649 6.241 6.027 1.00 94.38 178 ASN A N 1
ATOM 1427 C CA . ASN A 1 178 ? -9.928 5.128 5.414 1.00 94.38 178 ASN A CA 1
ATOM 1428 C C . ASN A 1 178 ? -10.321 3.783 6.049 1.00 94.38 178 ASN A C 1
ATOM 1430 O O . ASN A 1 178 ? -10.476 2.791 5.334 1.00 94.38 178 ASN A O 1
ATOM 1434 N N . LEU A 1 179 ? -10.505 3.744 7.372 1.00 94.94 179 LEU A N 1
ATOM 1435 C CA . LEU A 1 179 ? -10.914 2.539 8.101 1.00 94.94 179 LEU A CA 1
ATOM 1436 C C . LEU A 1 179 ? -12.359 2.135 7.792 1.00 94.94 179 LEU A C 1
ATOM 1438 O O . LEU A 1 179 ? -12.625 0.944 7.640 1.00 94.94 179 LEU A O 1
ATOM 1442 N N . ILE A 1 180 ? -13.276 3.099 7.647 1.00 92.00 180 ILE A N 1
ATOM 1443 C CA . ILE A 1 180 ? -14.663 2.843 7.223 1.00 92.00 180 ILE A CA 1
ATOM 1444 C C . ILE A 1 180 ? -14.670 2.186 5.854 1.00 92.00 180 ILE A C 1
ATOM 1446 O O . ILE A 1 180 ? -15.313 1.154 5.668 1.00 92.00 180 ILE A O 1
ATOM 1450 N N . ARG A 1 181 ? -13.917 2.752 4.908 1.00 93.75 181 ARG A N 1
ATOM 1451 C CA . ARG A 1 181 ? -13.811 2.202 3.560 1.00 93.75 181 ARG A CA 1
ATOM 1452 C C . ARG A 1 181 ? -13.276 0.768 3.585 1.00 93.75 181 ARG A C 1
ATOM 1454 O O . ARG A 1 181 ? -13.919 -0.122 3.038 1.00 93.75 181 ARG A O 1
ATOM 1461 N N . LEU A 1 182 ? -12.168 0.522 4.291 1.00 95.31 182 LEU A N 1
ATOM 1462 C CA . LEU A 1 182 ? -11.607 -0.824 4.447 1.00 95.31 182 LEU A CA 1
ATOM 1463 C C . LEU A 1 182 ? -12.615 -1.802 5.081 1.00 95.31 182 LEU A C 1
ATOM 1465 O O . LEU A 1 182 ? -12.718 -2.954 4.649 1.00 95.31 182 LEU A O 1
ATOM 1469 N N . TYR A 1 183 ? -13.373 -1.360 6.088 1.00 94.69 183 TYR A N 1
ATOM 1470 C CA . TYR A 1 183 ? -14.417 -2.165 6.720 1.00 94.69 183 TYR A CA 1
ATOM 1471 C C . TYR A 1 183 ? -15.529 -2.521 5.728 1.00 94.69 183 TYR A C 1
ATOM 1473 O O . TYR A 1 183 ? -15.909 -3.687 5.631 1.00 94.69 183 TYR A O 1
ATOM 1481 N N . GLN A 1 184 ? -16.036 -1.541 4.977 1.00 93.31 184 GLN A N 1
ATOM 1482 C CA . GLN A 1 184 ? -17.102 -1.738 3.992 1.00 93.31 184 GLN A CA 1
ATOM 1483 C C . GLN A 1 184 ? -16.662 -2.696 2.881 1.00 93.31 184 GLN A C 1
ATOM 1485 O O . GLN A 1 184 ? -17.398 -3.630 2.561 1.00 93.31 184 GLN A O 1
ATOM 1490 N N . THR A 1 185 ? -15.442 -2.536 2.361 1.00 94.56 185 THR A N 1
ATOM 1491 C CA . THR A 1 185 ? -14.855 -3.466 1.388 1.00 94.56 185 THR A CA 1
ATOM 1492 C C . THR A 1 185 ? -14.726 -4.870 1.982 1.00 94.56 185 THR A C 1
ATOM 1494 O O . THR A 1 185 ? -15.142 -5.847 1.363 1.00 94.56 185 THR A O 1
ATOM 1497 N N . SER A 1 186 ? -14.225 -5.001 3.213 1.00 94.81 186 SER A N 1
ATOM 1498 C CA . SER A 1 186 ? -14.104 -6.303 3.890 1.00 94.81 186 SER A CA 1
ATOM 1499 C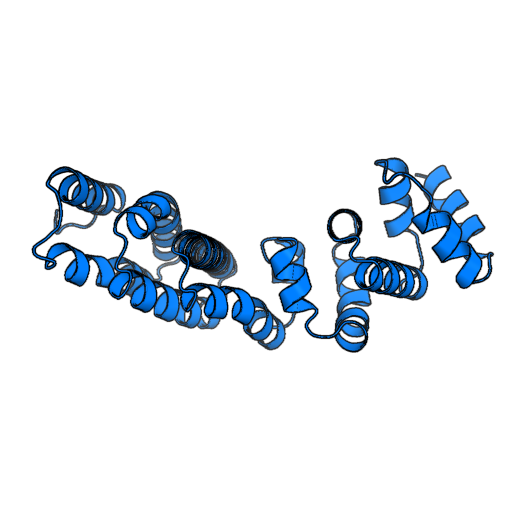 C . SER A 1 186 ? -15.461 -6.988 4.070 1.00 94.81 186 SER A C 1
ATOM 1501 O O . SER A 1 186 ? -15.589 -8.184 3.796 1.00 94.81 186 SER A O 1
ATOM 1503 N N . LYS A 1 187 ? -16.490 -6.225 4.454 1.00 93.50 187 LYS A N 1
ATOM 1504 C CA . LYS A 1 187 ? -17.866 -6.707 4.622 1.00 93.50 187 LYS A CA 1
ATOM 1505 C C . LYS A 1 187 ? -18.478 -7.150 3.294 1.00 93.50 187 LYS A C 1
ATOM 1507 O O . LYS A 1 187 ? -19.040 -8.236 3.222 1.00 93.50 187 LYS A O 1
ATOM 1512 N N . ALA A 1 188 ? -18.304 -6.367 2.227 1.00 94.25 188 ALA A N 1
ATOM 1513 C CA . ALA A 1 188 ? -18.773 -6.717 0.883 1.00 94.25 188 ALA A CA 1
ATOM 1514 C C . ALA A 1 188 ? -18.141 -8.017 0.345 1.00 94.25 188 ALA A C 1
ATOM 1516 O O . ALA A 1 188 ? -18.732 -8.707 -0.482 1.00 94.25 188 ALA A O 1
ATOM 1517 N N . HIS A 1 189 ? -16.955 -8.374 0.843 1.00 94.56 189 HIS A N 1
ATOM 1518 C CA . HIS A 1 189 ? -16.244 -9.609 0.515 1.00 94.56 189 HIS A CA 1
ATOM 1519 C C . HIS A 1 189 ? -16.418 -10.731 1.565 1.00 94.56 189 HIS A C 1
ATOM 1521 O O . HIS A 1 189 ? -15.663 -11.709 1.542 1.00 94.56 189 HIS A O 1
ATOM 1527 N N . ASN A 1 190 ? -17.400 -10.618 2.469 1.00 93.00 190 ASN A N 1
ATOM 1528 C CA . ASN A 1 190 ? -17.718 -11.598 3.519 1.00 93.00 190 ASN A CA 1
ATOM 1529 C C . ASN A 1 190 ? -16.525 -11.941 4.435 1.00 93.00 190 ASN A C 1
ATOM 1531 O O . ASN A 1 190 ? -16.334 -13.091 4.833 1.00 93.00 190 ASN A O 1
ATOM 1535 N N . GLN A 1 191 ? -15.672 -10.959 4.739 1.00 94.44 191 GLN A N 1
ATOM 1536 C CA . GLN A 1 191 ? -14.508 -11.137 5.609 1.00 94.44 191 GLN A CA 1
ATOM 1537 C C . GLN A 1 191 ? -14.791 -10.665 7.043 1.00 94.44 191 GLN A C 1
ATOM 1539 O O . GLN A 1 191 ? -14.130 -9.761 7.555 1.00 94.44 191 GLN A O 1
ATOM 1544 N N . ASP A 1 192 ? -15.739 -11.308 7.727 1.00 90.69 192 ASP A N 1
ATOM 1545 C CA . ASP A 1 192 ? -16.195 -10.890 9.066 1.00 90.69 192 ASP A CA 1
ATOM 1546 C C . ASP A 1 192 ? -15.067 -10.824 10.104 1.00 90.69 192 ASP A C 1
ATOM 1548 O O . ASP A 1 192 ? -15.026 -9.923 10.942 1.00 90.69 192 ASP A O 1
ATOM 1552 N N . LYS A 1 193 ? -14.093 -11.741 10.026 1.00 91.69 193 LYS A N 1
ATOM 1553 C CA . LYS A 1 193 ? -12.917 -11.718 10.911 1.00 91.69 193 LYS A CA 1
ATOM 1554 C C . LYS A 1 193 ? -12.068 -10.462 10.704 1.00 91.69 193 LYS A C 1
ATOM 1556 O O . LYS A 1 193 ? -11.605 -9.891 11.685 1.00 91.69 193 LYS A O 1
ATOM 1561 N N . LEU A 1 194 ? -11.899 -10.010 9.457 1.00 92.88 194 LEU A N 1
ATOM 1562 C CA . LEU A 1 194 ? -11.183 -8.765 9.162 1.00 92.88 194 LEU A CA 1
ATOM 1563 C C . LEU A 1 194 ? -11.957 -7.560 9.692 1.00 92.88 194 LEU A C 1
ATOM 1565 O O . LEU A 1 194 ? -11.366 -6.699 10.340 1.00 92.88 194 LEU A O 1
ATOM 1569 N N . CYS A 1 195 ? -13.277 -7.539 9.488 1.00 91.88 195 CYS A N 1
ATOM 1570 C CA . CYS A 1 195 ? -14.157 -6.523 10.057 1.00 91.88 195 CYS A CA 1
ATOM 1571 C C . CYS A 1 195 ? -13.974 -6.418 11.577 1.00 91.88 195 CYS A C 1
ATOM 1573 O O . CYS A 1 195 ? -13.777 -5.321 12.086 1.00 91.88 195 CYS A O 1
ATOM 1575 N N . LEU A 1 196 ? -13.959 -7.540 12.302 1.00 91.00 196 LEU A N 1
ATOM 1576 C CA . LEU A 1 196 ? -13.724 -7.540 13.749 1.00 91.00 196 LEU A CA 1
ATOM 1577 C C . LEU A 1 196 ? -12.335 -7.000 14.123 1.00 91.00 196 LEU A C 1
ATOM 1579 O O . LEU A 1 196 ? -12.239 -6.167 15.024 1.00 91.00 196 LEU A O 1
ATOM 1583 N N . SER A 1 197 ? -11.279 -7.414 13.417 1.00 93.25 197 SER A N 1
ATOM 1584 C CA . SER A 1 197 ? -9.909 -6.944 13.673 1.00 93.25 197 SER A CA 1
ATOM 1585 C C . SER A 1 197 ? -9.724 -5.441 13.436 1.00 93.25 197 SER A C 1
ATOM 1587 O O . SER A 1 197 ? -8.928 -4.820 14.137 1.00 93.25 197 SER A O 1
ATOM 1589 N N . ILE A 1 198 ? -10.466 -4.847 12.493 1.00 93.44 198 ILE A N 1
ATOM 1590 C CA . ILE A 1 198 ? -10.471 -3.393 12.241 1.00 93.44 198 ILE A CA 1
ATOM 1591 C C . ILE A 1 198 ? -11.096 -2.628 13.419 1.00 93.44 198 ILE A C 1
ATOM 1593 O O . ILE A 1 198 ? -10.662 -1.524 13.741 1.00 93.44 198 ILE A O 1
ATOM 1597 N N . LEU A 1 199 ? -12.109 -3.206 14.073 1.00 90.69 199 LEU A N 1
ATOM 1598 C CA . LEU A 1 199 ? -12.843 -2.560 15.169 1.00 90.69 199 LEU A CA 1
ATOM 1599 C C . LEU A 1 199 ? -12.208 -2.759 16.543 1.00 90.69 199 LEU A C 1
ATOM 1601 O O . LEU A 1 199 ? -12.403 -1.930 17.433 1.00 90.69 199 LEU A O 1
ATOM 1605 N N . GLU A 1 200 ? -11.466 -3.847 16.733 1.00 89.75 200 GLU A N 1
ATOM 1606 C CA . GLU A 1 200 ? -10.847 -4.208 18.011 1.00 89.75 200 GLU A CA 1
ATOM 1607 C C . GLU A 1 200 ? -10.070 -3.060 18.694 1.00 89.75 200 GLU A C 1
ATOM 1609 O O . GLU A 1 200 ? -10.286 -2.844 19.894 1.00 89.75 200 GLU A O 1
ATOM 1614 N N . PRO A 1 201 ? -9.241 -2.262 17.987 1.00 91.12 201 PRO A N 1
ATOM 1615 C CA . PRO A 1 201 ? -8.452 -1.199 18.610 1.00 91.12 201 PRO A CA 1
ATOM 1616 C C . PRO A 1 201 ? -9.307 -0.156 19.324 1.00 91.12 201 PRO A C 1
ATOM 1618 O O . PRO A 1 201 ? -8.925 0.353 20.378 1.00 91.12 201 PRO A O 1
ATOM 1621 N N . PHE A 1 202 ? -10.497 0.133 18.792 1.00 87.88 202 PHE A N 1
ATOM 1622 C CA . PHE A 1 202 ? -11.383 1.155 19.337 1.00 87.88 202 PHE A CA 1
ATOM 1623 C C . PHE A 1 202 ? -11.946 0.767 20.703 1.00 87.88 202 PHE A C 1
ATOM 1625 O O . PHE A 1 202 ? -12.208 1.650 21.513 1.00 87.88 202 PHE A O 1
ATOM 1632 N N . ARG A 1 203 ? -12.037 -0.532 21.025 1.00 81.69 203 ARG A N 1
ATOM 1633 C CA . ARG A 1 203 ? -12.395 -0.980 22.383 1.00 81.69 203 ARG A CA 1
ATOM 1634 C C . ARG A 1 203 ? -11.352 -0.533 23.406 1.00 81.69 203 ARG A C 1
ATOM 1636 O O . ARG A 1 203 ? -11.710 -0.050 24.476 1.00 81.69 203 ARG A O 1
ATOM 1643 N N . LYS A 1 204 ? -10.066 -0.652 23.058 1.00 82.56 204 LYS A N 1
ATOM 1644 C CA . LYS A 1 204 ? -8.956 -0.187 23.904 1.00 82.56 204 LYS A CA 1
ATOM 1645 C C . LYS A 1 204 ? -8.905 1.334 23.962 1.00 82.56 204 LYS A C 1
ATOM 1647 O O . LYS A 1 204 ? -8.703 1.884 25.037 1.00 82.56 204 LYS A O 1
ATOM 1652 N N . ILE A 1 205 ? -9.123 2.006 22.830 1.00 85.69 205 ILE A N 1
ATOM 1653 C CA . ILE A 1 205 ? -9.110 3.471 22.757 1.00 85.69 205 ILE A CA 1
ATOM 1654 C C . ILE A 1 205 ? -10.209 4.062 23.639 1.00 85.69 205 ILE A C 1
ATOM 1656 O O . ILE A 1 205 ? -9.900 4.918 24.456 1.00 85.69 205 ILE A O 1
ATOM 1660 N N . VAL A 1 206 ? -11.451 3.571 23.552 1.00 80.88 206 VAL A N 1
ATOM 1661 C CA . VAL A 1 206 ? -12.586 4.054 24.367 1.00 80.88 206 VAL A CA 1
ATOM 1662 C C . VAL A 1 206 ? -12.324 3.924 25.872 1.00 80.88 206 VAL A C 1
ATOM 1664 O O . VAL A 1 206 ? -12.784 4.763 26.642 1.00 80.88 206 VAL A O 1
ATOM 1667 N N . GLY A 1 207 ? -11.554 2.914 26.290 1.00 74.19 207 GLY A N 1
ATOM 1668 C CA . GLY A 1 207 ? -11.141 2.723 27.682 1.00 74.19 207 GLY A CA 1
ATOM 1669 C C . GLY A 1 207 ? -10.043 3.677 28.174 1.00 74.19 207 GLY A C 1
ATOM 1670 O O . GLY A 1 207 ? -9.721 3.654 29.360 1.00 74.19 207 GLY A O 1
ATOM 1671 N N . ARG A 1 208 ? -9.456 4.516 27.308 1.00 80.31 208 ARG A N 1
ATOM 1672 C CA . ARG A 1 208 ? -8.438 5.501 27.706 1.00 80.31 208 ARG A CA 1
ATOM 1673 C C . ARG A 1 208 ? -9.109 6.645 28.472 1.00 80.31 208 ARG A C 1
ATOM 1675 O O . ARG A 1 208 ? -10.008 7.307 27.952 1.00 80.31 208 ARG A O 1
ATOM 1682 N N . GLY A 1 209 ? -8.647 6.903 29.697 1.00 66.00 209 GLY A N 1
ATOM 1683 C CA . GLY A 1 209 ? -9.222 7.916 30.596 1.00 66.00 209 GLY A CA 1
ATOM 1684 C C . GLY A 1 209 ? -9.186 9.357 30.067 1.00 66.00 209 GLY A C 1
ATOM 1685 O O . GLY A 1 209 ? -9.933 10.199 30.553 1.00 66.00 209 GLY A O 1
ATOM 1686 N N . GLU A 1 210 ? -8.375 9.632 29.043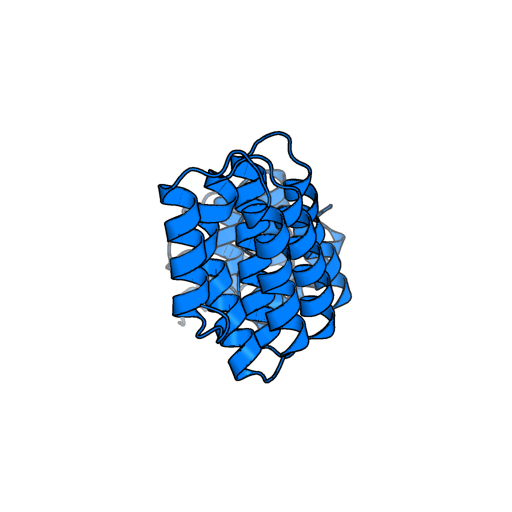 1.00 70.62 210 GLU A N 1
ATOM 1687 C CA . GLU A 1 210 ? -8.078 10.980 28.532 1.00 70.62 210 GLU A CA 1
ATOM 1688 C C . GLU A 1 210 ? -8.818 11.349 27.231 1.00 70.62 210 GLU A C 1
ATOM 1690 O O . GLU A 1 210 ? -8.537 12.378 26.619 1.00 70.62 210 GLU A O 1
ATOM 1695 N N . LEU A 1 211 ? -9.775 10.537 26.768 1.00 80.31 211 LEU A N 1
ATOM 1696 C CA . LEU A 1 211 ? -10.548 10.876 25.567 1.00 80.31 211 LEU A CA 1
ATOM 1697 C C . LEU A 1 211 ? -11.470 12.078 25.804 1.00 80.31 211 LEU A C 1
ATOM 1699 O O . LEU A 1 211 ? -12.392 12.021 26.628 1.00 80.31 211 LEU A O 1
ATOM 1703 N N . SER A 1 212 ? -11.294 13.125 24.996 1.00 82.81 212 SER A N 1
ATOM 1704 C CA . SER A 1 212 ? -12.208 14.265 24.980 1.00 82.81 212 SER A CA 1
ATOM 1705 C C . SER A 1 212 ? -13.622 13.844 24.546 1.00 82.81 212 SER A C 1
ATOM 1707 O O . SER A 1 212 ? -13.827 12.832 23.870 1.00 82.81 212 SER A O 1
ATOM 1709 N N . GLN A 1 213 ? -14.636 14.641 24.897 1.00 82.25 213 GLN A N 1
ATOM 1710 C CA . GLN A 1 213 ? -16.014 14.388 24.445 1.00 82.25 213 GLN A CA 1
ATOM 1711 C C . GLN A 1 213 ? -16.145 14.435 22.915 1.00 82.25 213 GLN A C 1
ATOM 1713 O O . GLN A 1 213 ? -16.920 13.678 22.331 1.00 82.25 213 GLN A O 1
ATOM 1718 N N . THR A 1 214 ? -15.367 15.294 22.255 1.00 84.94 214 THR A N 1
ATOM 1719 C CA . THR A 1 214 ? -15.308 15.386 20.790 1.00 84.94 214 THR A CA 1
ATOM 1720 C C . THR A 1 214 ? -14.789 14.091 20.175 1.00 84.94 214 THR A C 1
ATOM 1722 O O . THR A 1 214 ? -15.365 13.578 19.217 1.00 84.94 214 THR A O 1
ATOM 1725 N N . ASP A 1 215 ? -13.744 13.522 20.763 1.00 83.50 215 ASP A N 1
ATOM 1726 C CA . ASP A 1 215 ? -13.120 12.288 20.291 1.00 83.50 215 ASP A CA 1
ATOM 1727 C C . ASP A 1 215 ? -14.037 11.078 20.491 1.00 83.50 215 ASP A C 1
ATOM 1729 O O . ASP A 1 215 ? -14.204 10.262 19.584 1.00 83.50 215 ASP A O 1
ATOM 1733 N N . LYS A 1 216 ? -14.745 11.015 21.625 1.00 82.44 216 LYS A N 1
ATOM 1734 C CA . LYS A 1 216 ? -15.797 10.010 21.852 1.00 82.44 216 LYS A CA 1
ATOM 1735 C C . LYS A 1 216 ? -16.895 10.091 20.790 1.00 82.44 216 LYS A C 1
ATOM 1737 O O . LYS A 1 216 ? -17.289 9.061 20.248 1.00 82.44 216 LYS A O 1
ATOM 1742 N N . LYS A 1 217 ? -17.348 11.299 20.430 1.00 84.12 217 LYS A N 1
ATOM 1743 C CA . LYS A 1 217 ? -18.339 11.495 19.354 1.00 84.12 217 LYS A CA 1
ATOM 1744 C C . LYS A 1 217 ? -17.832 11.010 17.994 1.00 84.12 217 LYS A C 1
ATOM 1746 O O . LYS A 1 217 ? -18.612 10.417 17.254 1.00 84.12 217 LYS A O 1
ATOM 1751 N N . LYS A 1 218 ? -16.549 11.212 17.668 1.00 83.88 218 LYS A N 1
ATOM 1752 C CA . LYS A 1 218 ? -15.949 10.687 16.426 1.00 83.88 218 LYS A CA 1
ATOM 1753 C C . LYS A 1 218 ? -15.969 9.158 16.387 1.00 83.88 218 LYS A C 1
ATOM 1755 O O . LYS A 1 218 ? -16.323 8.590 15.360 1.00 83.88 218 LYS A O 1
ATOM 1760 N N . ILE A 1 219 ? -15.657 8.498 17.504 1.00 83.75 219 ILE A N 1
ATOM 1761 C CA . ILE A 1 219 ? -15.706 7.030 17.612 1.00 83.75 219 ILE A CA 1
ATOM 1762 C C . ILE A 1 219 ? -17.146 6.513 17.482 1.00 83.75 219 ILE A C 1
ATOM 1764 O O . ILE A 1 219 ? -17.391 5.549 16.762 1.00 83.75 219 ILE A O 1
ATOM 1768 N N . ILE A 1 220 ? -18.112 7.168 18.132 1.00 81.94 220 ILE A N 1
ATOM 1769 C CA . ILE A 1 220 ? -19.539 6.823 18.008 1.00 81.94 220 ILE A CA 1
ATOM 1770 C C . ILE A 1 220 ? -19.999 6.967 16.553 1.00 81.94 220 ILE A C 1
ATOM 1772 O O . ILE A 1 220 ? -20.626 6.057 16.015 1.00 81.94 220 ILE A O 1
ATOM 1776 N N . LYS A 1 221 ? -19.641 8.078 15.895 1.00 82.62 221 LYS A N 1
ATOM 1777 C CA . LYS A 1 221 ? -19.953 8.306 14.479 1.00 82.62 221 LYS A CA 1
ATOM 1778 C C . LYS A 1 221 ? -19.351 7.212 13.593 1.00 82.62 221 LYS A C 1
ATOM 1780 O O . LYS A 1 221 ? -20.064 6.662 12.763 1.00 82.62 221 LYS A O 1
ATOM 1785 N N . PHE A 1 222 ? -18.092 6.840 13.826 1.00 84.50 222 PHE A N 1
ATOM 1786 C CA . PHE A 1 222 ? -17.442 5.725 13.134 1.00 84.50 222 PHE A CA 1
ATOM 1787 C C . PHE A 1 222 ? -18.232 4.414 13.271 1.00 84.50 222 PHE A C 1
ATOM 1789 O O . PHE A 1 222 ? -18.518 3.767 12.268 1.00 84.50 222 PHE A O 1
ATOM 1796 N N . PHE A 1 223 ? -18.634 4.040 14.491 1.00 85.06 223 PHE A N 1
ATOM 1797 C CA . PHE A 1 223 ? -19.421 2.823 14.721 1.00 85.06 223 PHE A CA 1
ATOM 1798 C C . PHE A 1 223 ? -20.821 2.869 14.090 1.00 85.06 223 PHE A C 1
ATOM 1800 O O . PHE A 1 223 ? -21.308 1.842 13.610 1.00 85.06 223 PHE A O 1
ATOM 1807 N N . SER A 1 224 ? -21.443 4.048 14.056 1.00 80.81 224 SER A N 1
ATOM 1808 C CA . SER A 1 224 ? -22.727 4.266 13.387 1.00 80.81 224 SER A CA 1
ATOM 1809 C C . SER A 1 224 ? -22.611 4.090 11.866 1.00 80.81 224 SER A C 1
ATOM 1811 O O . SER A 1 224 ? -23.410 3.369 11.271 1.00 80.81 224 SER A O 1
ATOM 1813 N N . GLU A 1 225 ? -21.573 4.651 11.236 1.00 80.00 225 GLU A N 1
ATOM 1814 C CA . GLU A 1 225 ? -21.366 4.600 9.777 1.00 80.00 225 GLU A CA 1
ATOM 1815 C C . GLU A 1 225 ? -21.060 3.192 9.236 1.00 80.00 225 GLU A C 1
ATOM 1817 O O . GLU A 1 225 ? -21.278 2.911 8.056 1.00 80.00 225 GLU A O 1
ATOM 1822 N N . ILE A 1 226 ? -20.602 2.276 10.090 1.00 81.00 226 ILE A N 1
ATOM 1823 C CA . ILE A 1 226 ? -20.379 0.868 9.730 1.00 81.00 226 ILE A CA 1
ATOM 1824 C C . ILE A 1 226 ? -21.566 -0.051 10.078 1.00 81.00 226 ILE A C 1
ATOM 1826 O O . ILE A 1 226 ? -21.524 -1.253 9.788 1.00 81.00 226 ILE A O 1
ATOM 1830 N N . GLY A 1 227 ? -22.626 0.499 10.684 1.00 69.44 227 GLY A N 1
ATOM 1831 C CA . GLY A 1 227 ? -23.825 -0.234 11.092 1.00 69.44 227 GLY A CA 1
ATOM 1832 C C . GLY A 1 227 ? -23.555 -1.280 12.174 1.00 69.44 227 GLY A C 1
ATOM 1833 O O . GLY A 1 227 ? -24.090 -2.387 12.099 1.00 69.44 227 GLY A O 1
ATOM 1834 N N . ASN A 1 228 ? -22.672 -0.979 13.133 1.00 64.31 228 ASN A N 1
ATOM 1835 C CA . ASN A 1 228 ? -22.405 -1.880 14.251 1.00 64.31 228 ASN A CA 1
ATOM 1836 C C . ASN A 1 228 ? -23.611 -1.869 15.215 1.00 64.31 228 ASN A C 1
ATOM 1838 O O . ASN A 1 228 ? -23.900 -0.812 15.765 1.00 64.31 228 ASN A O 1
ATOM 1842 N N . PRO A 1 229 ? -24.283 -3.008 15.474 1.00 49.66 229 PRO A N 1
ATOM 1843 C CA . PRO A 1 229 ? -25.512 -3.064 16.279 1.00 49.66 229 PRO A CA 1
ATOM 1844 C C . PRO A 1 229 ? -25.327 -2.735 17.772 1.00 49.66 229 PRO A C 1
ATOM 1846 O O . PRO A 1 229 ? -26.294 -2.757 18.524 1.00 49.66 229 PRO A O 1
ATOM 1849 N N . VAL A 1 230 ? -24.092 -2.488 18.222 1.00 51.03 2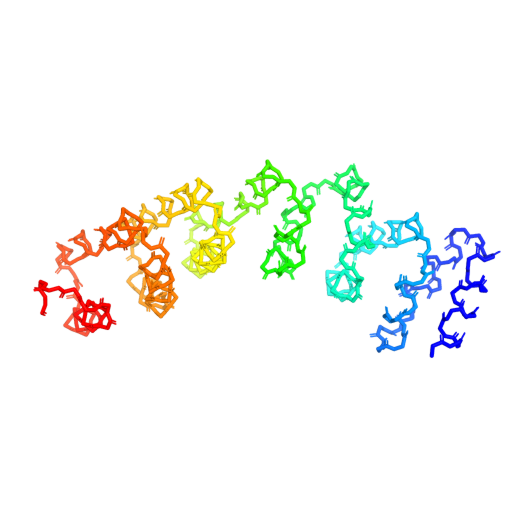30 VAL A N 1
ATOM 1850 C CA . VAL A 1 230 ? -23.765 -2.138 19.615 1.00 51.03 230 VAL A CA 1
ATOM 1851 C C . VAL A 1 230 ? -23.910 -0.626 19.888 1.00 51.03 230 VAL A C 1
ATOM 1853 O O . VAL A 1 230 ? -23.807 -0.213 21.042 1.00 51.03 230 VAL A O 1
ATOM 1856 N N . VAL A 1 231 ? -24.149 0.196 18.856 1.00 46.59 231 VAL A N 1
ATOM 1857 C CA . VAL A 1 231 ? -24.354 1.656 18.953 1.00 46.59 231 VAL A CA 1
ATOM 1858 C C . VAL A 1 231 ? -25.739 2.042 18.460 1.00 46.59 231 VAL A C 1
ATOM 1860 O O . VAL A 1 231 ? -26.141 1.523 17.397 1.00 46.59 231 VAL A O 1
#

Radius of gyration: 21.61 Å; chains: 1; bounding box: 51×32×67 Å

Sequence (231 aa):
QPYSESVAKILENLPSEHRIEILQGIELKPFVLKLFSNLSDETLVKLIVTMTEHQKKGEVKNVLNVLGKDKFSNIMPTLKEKIPDLYEYLAQIGLLLSEKISSTISKDDLRISIRPYYNMLDSQNARIREEGLRSLITLADRFTGQKNYELVKEIVSRISLAIAQESVNEVIFNLIENLIRLYQTSKAHNQDKLCLSILEPFRKIVGRGELSQTDKKKIIKFFSEIGNPVV

Secondary structure (DSSP, 8-state):
-HHHHHHHHHHHTS-HHHHHHHHHSS---HHHHHHHTTS-HHHHHHHHHHHHHTT-HHHHHHHHHHS-HHHHHHHHHHHHHHSTTHHHHHHHTT-TTSHHHHTTS-HHHHHHHHHHHHHHHT-S-HHHHHHHHHHHHHHHHHHHHTT-HHHHHHHHHHHHHHHHH---HHHHHTTHHHHHHHHHHHHHTT-HHHHHHHHHHHHHHHT-TT--HHHHHHHHHHHHHTT-TT-

Foldseek 3Di:
DVVLLVVQVVLQPDPLVVSLVVLVPDDPDPSSLSNLQNHDLVSNLVNLLVCVVVVVLVVNLSNLVSHDLVSNLVNVVVNPVRDVLVLLSCVVSPNLLPPSNVVRDDPVVNVSNLVNLLVQLVDPDLVSNLVSLLSLLSVLLVVLVVVVVVVSVVSLLSSLVSLLPDPDLVSNLVCLVSLLSSLVSCVVSVNVVSNCSSCVSVVSVVPDPPDDPVSVVSNVVSCVSNPPVVD

InterPro domains:
  IPR016024 Armadillo-type fold [SSF48371] (31-224)